Protein AF-A0AAW0IIG3-F1 (afdb_monomer_lite)

pLDDT: mean 88.25, std 12.83, range [32.38, 98.75]

InterPro domains:
  IPR006594 LIS1 homology motif [PS50896] (120-152)
  IPR006594 LIS1 homology motif [SM00667] (120-152)
  IPR008979 Galactose-binding-like domain superfamily [SSF49785] (3-104)
  IPR010565 Muskelin, N-terminal [PF06588] (3-155)
  IPR052456 CTLH complex component protein [PTHR15526] (3-184)

Sequence (191 aa):
FLPQYLILKLERPAIVQNITFGKYEKTHVCNLKKFKVFGGMNEENMTELLSSGLKNDYNKETFTLKHKIDEQMFPCRFIKIVPLLSWGPSFNFSIWYVELSGIDDPDIVQPCLNWYSKYREQEAIRLCLKHFRQHNYTEAFESLQKKTKIALEHPMLTDMHDKLVLKGDFDACEELIEKAVNGKKLRNLDY

Organism: Myodes glareolus (NCBI:txid447135)

Foldseek 3Di:
DDFDKDKDFDPAWFLFFKKKFAADQFFDQQAQQWKWKWFAQDDPDTDTFDTGGDDRGRDMDMDTTPQDDPNAGAIGRMMMMTRDDTNHPDDHHDGDDMDTDGGRPCVRHVVRHVVVVVVVVLVVLLVVLVVCVVVVVVVVNVVSCVVPVRDNDDVLVVVLCCCVPVVVPVVVNVVSVVVVVPPPPPPPPDD

Radius of gyration: 22.43 Å; chains: 1; bounding box: 45×36×66 Å

Structure (mmCIF, N/CA/C/O backbone):
data_AF-A0AAW0IIG3-F1
#
_entry.id   AF-A0AAW0IIG3-F1
#
loop_
_atom_site.group_PDB
_atom_site.id
_atom_site.type_symbol
_atom_site.label_atom_id
_atom_site.label_alt_id
_atom_site.label_comp_id
_atom_site.label_asym_id
_atom_site.label_entity_id
_atom_site.label_seq_id
_atom_site.pdbx_PDB_ins_code
_atom_site.Cartn_x
_atom_site.Cartn_y
_atom_site.Cartn_z
_atom_site.occupancy
_atom_site.B_iso_or_equiv
_atom_site.auth_seq_id
_atom_site.auth_comp_id
_atom_site.auth_asym_id
_atom_site.auth_atom_id
_atom_site.pdbx_PDB_model_num
ATOM 1 N N . PHE A 1 1 ? 9.234 21.570 -1.604 1.00 55.78 1 PHE A N 1
ATOM 2 C CA . PHE A 1 1 ? 9.068 20.749 -2.819 1.00 55.78 1 PHE A CA 1
ATOM 3 C C . PHE A 1 1 ? 7.708 20.079 -2.771 1.00 55.78 1 PHE A C 1
ATOM 5 O O . PHE A 1 1 ? 7.375 19.516 -1.735 1.00 55.78 1 PHE A O 1
ATOM 12 N N . LEU A 1 2 ? 6.911 20.190 -3.837 1.00 66.38 2 LEU A N 1
ATOM 13 C CA . LEU A 1 2 ? 5.647 19.456 -3.946 1.00 66.38 2 LEU A CA 1
ATOM 14 C C . LEU A 1 2 ? 5.941 17.955 -4.119 1.00 66.38 2 LEU A C 1
ATOM 16 O O . LEU A 1 2 ? 6.925 17.614 -4.782 1.00 66.38 2 LEU A O 1
ATOM 20 N N . PRO A 1 3 ? 5.134 17.058 -3.528 1.00 84.50 3 PRO A N 1
ATOM 21 C CA . PRO A 1 3 ? 5.334 15.623 -3.683 1.00 84.50 3 PRO A CA 1
ATOM 22 C C . PRO A 1 3 ? 5.108 15.219 -5.146 1.00 84.50 3 PRO A C 1
ATOM 24 O O . PRO A 1 3 ? 4.038 15.468 -5.696 1.00 84.50 3 PRO A O 1
ATOM 27 N N . GLN A 1 4 ? 6.103 14.585 -5.770 1.00 93.38 4 GLN A N 1
ATOM 28 C CA . GLN A 1 4 ? 5.960 13.990 -7.102 1.00 93.38 4 GLN A CA 1
ATOM 29 C C . GLN A 1 4 ? 5.431 12.563 -6.969 1.00 93.38 4 GLN A C 1
ATOM 31 O O . GLN A 1 4 ? 5.877 11.821 -6.093 1.00 93.38 4 GLN A O 1
ATOM 36 N N . TYR A 1 5 ? 4.478 12.177 -7.813 1.00 96.06 5 TYR A N 1
ATOM 37 C CA . TYR A 1 5 ? 3.926 10.826 -7.826 1.00 96.06 5 TYR A CA 1
ATOM 38 C C . TYR A 1 5 ? 3.185 10.525 -9.132 1.00 96.06 5 TYR A C 1
ATOM 40 O O . TYR A 1 5 ? 2.766 11.433 -9.846 1.00 96.06 5 TYR A O 1
ATOM 48 N N . LEU A 1 6 ? 2.980 9.235 -9.396 1.00 97.19 6 LEU A N 1
ATOM 49 C CA . LEU A 1 6 ? 2.037 8.728 -10.393 1.00 97.19 6 LEU A CA 1
ATOM 50 C C . LEU A 1 6 ? 0.975 7.896 -9.682 1.00 97.19 6 LEU A C 1
ATOM 52 O O . LEU A 1 6 ? 1.330 7.085 -8.829 1.00 97.19 6 LEU A O 1
ATOM 56 N N . ILE A 1 7 ? -0.298 8.076 -10.036 1.00 97.69 7 ILE A N 1
ATOM 57 C CA . ILE A 1 7 ? -1.393 7.196 -9.610 1.00 97.69 7 ILE A CA 1
ATOM 58 C C . ILE A 1 7 ? -1.871 6.420 -10.834 1.00 97.69 7 ILE A C 1
ATOM 60 O O . ILE A 1 7 ? -2.275 7.001 -11.837 1.00 97.69 7 ILE A O 1
ATOM 64 N N . LEU A 1 8 ? -1.814 5.099 -10.735 1.00 98.00 8 LEU A N 1
ATOM 65 C CA . LEU A 1 8 ? -2.279 4.154 -11.735 1.00 98.00 8 LEU A CA 1
ATOM 66 C C . LEU A 1 8 ? -3.606 3.576 -11.253 1.00 98.00 8 LEU A C 1
ATOM 68 O O . LEU A 1 8 ? -3.672 2.996 -10.169 1.00 98.00 8 LEU A O 1
ATOM 72 N N . LYS A 1 9 ? -4.660 3.723 -12.054 1.00 98.31 9 LYS A N 1
ATOM 73 C CA . LYS A 1 9 ? -5.965 3.108 -11.800 1.00 98.31 9 LYS A CA 1
ATOM 74 C C . LYS A 1 9 ? -6.069 1.824 -12.612 1.00 98.31 9 LYS A C 1
ATOM 76 O O . LYS A 1 9 ? -6.019 1.872 -13.836 1.00 98.31 9 LYS A O 1
ATOM 81 N N . LEU A 1 10 ? -6.242 0.693 -11.937 1.00 97.88 10 LEU A N 1
ATOM 82 C CA . LEU A 1 10 ? -6.442 -0.593 -12.597 1.00 97.88 10 LEU A CA 1
ATOM 83 C C . LEU A 1 10 ? -7.815 -0.620 -13.290 1.00 97.88 10 LEU A C 1
ATOM 85 O O . LEU A 1 10 ? -8.762 0.061 -12.873 1.00 97.88 10 LEU A O 1
ATOM 89 N N . GLU A 1 11 ? -7.959 -1.440 -14.329 1.00 96.81 11 GLU A N 1
ATOM 90 C CA . GLU A 1 11 ? -9.251 -1.651 -14.995 1.00 96.81 11 GLU A CA 1
ATOM 91 C C . GLU A 1 11 ? -10.270 -2.305 -14.056 1.00 96.81 11 GLU A C 1
ATOM 93 O O . GLU A 1 11 ? -11.449 -1.936 -14.036 1.00 96.81 11 GLU A O 1
ATOM 98 N N . ARG A 1 12 ? -9.795 -3.226 -13.216 1.00 96.31 12 ARG A N 1
ATOM 99 C CA . ARG A 1 12 ? -10.567 -3.950 -12.204 1.00 96.31 12 ARG A CA 1
ATOM 100 C C . ARG A 1 12 ? -9.761 -4.024 -10.902 1.00 96.31 12 ARG A C 1
ATOM 102 O O . ARG A 1 12 ? -8.539 -3.901 -10.948 1.00 96.31 12 ARG A O 1
ATOM 109 N N . PRO A 1 13 ? -10.409 -4.165 -9.734 1.00 97.25 13 PRO A N 1
ATOM 110 C CA . PRO A 1 13 ? -9.692 -4.454 -8.496 1.00 97.25 13 PRO A CA 1
ATOM 111 C C . PRO A 1 13 ? -8.900 -5.759 -8.623 1.00 97.25 13 PRO A C 1
ATOM 113 O O . PRO A 1 13 ? -9.412 -6.722 -9.185 1.00 97.25 13 PRO A O 1
ATOM 116 N N . ALA A 1 14 ? -7.685 -5.789 -8.082 1.00 98.38 14 ALA A N 1
ATOM 117 C CA . ALA A 1 14 ? -6.828 -6.971 -8.114 1.00 98.38 14 ALA A CA 1
ATOM 118 C C . ALA A 1 14 ? -5.990 -7.077 -6.835 1.00 98.38 14 ALA A C 1
ATOM 120 O O . ALA A 1 14 ? -5.678 -6.067 -6.197 1.00 98.38 14 ALA A O 1
ATOM 121 N N . ILE A 1 15 ? -5.588 -8.295 -6.473 1.00 98.31 15 ILE A N 1
ATOM 122 C CA . ILE A 1 15 ? -4.527 -8.524 -5.489 1.00 98.31 15 ILE A CA 1
ATOM 123 C C . ILE A 1 15 ? -3.198 -8.265 -6.198 1.00 98.31 15 ILE A C 1
ATOM 125 O O . ILE A 1 15 ? -2.689 -9.132 -6.905 1.00 98.31 15 ILE A O 1
ATOM 129 N N . VAL A 1 16 ? -2.652 -7.057 -6.060 1.00 98.50 16 VAL A N 1
ATOM 130 C CA . VAL A 1 16 ? -1.415 -6.668 -6.752 1.00 98.50 16 VAL A CA 1
ATOM 131 C C . VAL A 1 16 ? -0.219 -7.232 -5.993 1.00 98.50 16 VAL A C 1
ATOM 133 O O . VAL A 1 16 ? 0.115 -6.759 -4.909 1.00 98.50 16 VAL A O 1
ATOM 136 N N . GLN A 1 17 ? 0.420 -8.253 -6.556 1.00 98.44 17 GLN A N 1
ATOM 137 C CA . GLN A 1 17 ? 1.486 -8.998 -5.888 1.00 98.44 17 GLN A CA 1
ATOM 138 C C . GLN A 1 17 ? 2.868 -8.477 -6.246 1.00 98.44 17 GLN A C 1
ATOM 140 O O . GLN A 1 17 ? 3.751 -8.495 -5.393 1.00 98.44 17 GLN A O 1
ATOM 145 N N . ASN A 1 18 ? 3.070 -8.005 -7.478 1.00 98.69 18 ASN A N 1
ATOM 146 C CA . ASN A 1 18 ? 4.363 -7.497 -7.911 1.00 98.69 18 ASN A CA 1
ATOM 147 C C . ASN A 1 18 ? 4.234 -6.220 -8.738 1.00 98.69 18 ASN A C 1
ATOM 149 O O . ASN A 1 18 ? 3.251 -5.993 -9.446 1.00 98.69 18 ASN A O 1
ATOM 153 N N . ILE A 1 19 ? 5.291 -5.418 -8.673 1.00 98.75 19 ILE A N 1
ATOM 154 C CA . ILE A 1 19 ? 5.542 -4.302 -9.576 1.00 98.75 19 ILE A CA 1
ATOM 155 C C . ILE A 1 19 ? 6.868 -4.537 -10.286 1.00 98.75 19 ILE A C 1
ATOM 157 O O . ILE A 1 19 ? 7.870 -4.881 -9.656 1.00 98.75 19 ILE A O 1
ATOM 161 N N . THR A 1 20 ? 6.881 -4.336 -11.596 1.00 98.75 20 THR A N 1
ATOM 162 C CA . THR A 1 20 ? 8.088 -4.447 -12.406 1.00 98.75 20 THR A CA 1
ATOM 163 C C . THR A 1 20 ? 8.415 -3.109 -13.043 1.00 98.75 20 THR A C 1
ATOM 165 O O . THR A 1 20 ? 7.566 -2.499 -13.688 1.00 98.75 20 THR A O 1
ATOM 168 N N . PHE A 1 21 ? 9.667 -2.685 -12.900 1.00 98.62 21 PHE A N 1
ATOM 169 C CA . PHE A 1 21 ? 10.203 -1.480 -13.514 1.00 98.62 21 PHE A CA 1
ATOM 170 C C . PHE A 1 21 ? 11.100 -1.847 -14.692 1.00 98.62 21 PHE A C 1
ATOM 172 O O . PHE A 1 21 ? 12.082 -2.578 -14.539 1.00 98.62 21 PHE A O 1
ATOM 179 N N . GLY A 1 22 ? 10.763 -1.328 -15.872 1.00 97.69 22 GLY A N 1
ATOM 180 C CA . GLY A 1 22 ? 11.675 -1.340 -17.013 1.00 97.69 22 GLY A CA 1
ATOM 181 C C . GLY A 1 22 ? 12.682 -0.199 -16.929 1.00 97.69 22 GLY A C 1
ATOM 182 O O . GLY A 1 22 ? 12.512 0.752 -16.160 1.00 97.69 22 GLY A O 1
ATOM 183 N N . LYS A 1 23 ? 13.743 -0.311 -17.725 1.00 96.00 23 LYS A N 1
ATOM 184 C CA . LYS A 1 23 ? 14.852 0.642 -17.747 1.00 96.00 23 LYS A CA 1
ATOM 185 C C . LYS A 1 23 ? 15.220 1.021 -19.174 1.00 96.00 23 LYS A C 1
ATOM 187 O O . LYS A 1 23 ? 14.853 0.334 -20.124 1.00 96.00 23 LYS A O 1
ATOM 192 N N . TYR A 1 24 ? 15.932 2.134 -19.294 1.00 94.44 24 TYR A N 1
ATOM 193 C CA . TYR A 1 24 ? 16.566 2.546 -20.539 1.00 94.44 24 TYR A CA 1
ATOM 194 C C . TYR A 1 24 ? 17.681 1.567 -20.948 1.00 94.44 24 TYR A C 1
ATOM 196 O O . TYR A 1 24 ? 18.185 0.818 -20.114 1.00 94.44 24 TYR A O 1
ATOM 204 N N . GLU A 1 25 ? 18.101 1.599 -22.218 1.00 91.69 25 GLU A N 1
ATOM 205 C CA . GLU A 1 25 ? 19.166 0.730 -22.760 1.00 91.69 25 GLU A CA 1
ATOM 206 C C . GLU A 1 25 ? 20.526 0.890 -22.053 1.00 91.69 25 GLU A C 1
ATOM 208 O O . GLU A 1 25 ? 21.391 0.020 -22.142 1.00 91.69 25 GLU A O 1
ATOM 213 N N . LYS A 1 26 ? 20.730 2.011 -21.353 1.00 91.62 26 LYS A N 1
ATOM 214 C CA . LYS A 1 26 ? 21.957 2.368 -20.634 1.00 91.62 26 LYS A CA 1
ATOM 215 C C . LYS A 1 26 ? 21.620 2.895 -19.244 1.00 91.62 26 LYS A C 1
ATOM 217 O O . LYS A 1 26 ? 20.477 3.250 -18.954 1.00 91.62 26 LYS A O 1
ATOM 222 N N . THR A 1 27 ? 22.642 2.990 -18.397 1.00 93.00 27 THR A N 1
ATOM 223 C CA . THR A 1 27 ? 22.526 3.640 -17.086 1.00 93.00 27 THR A CA 1
ATOM 224 C C . THR A 1 27 ? 22.005 5.070 -17.246 1.00 93.00 27 THR A C 1
ATOM 226 O O . THR A 1 27 ? 22.331 5.761 -18.213 1.00 93.00 27 THR A O 1
ATOM 229 N N . HIS A 1 28 ? 21.172 5.525 -16.307 1.00 94.31 28 HIS A N 1
ATOM 230 C CA . HIS A 1 28 ? 20.555 6.842 -16.413 1.00 94.31 28 HIS A CA 1
ATOM 231 C C . HIS A 1 28 ? 20.423 7.521 -15.052 1.00 94.31 28 HIS A C 1
ATOM 233 O O . HIS A 1 28 ? 19.897 6.960 -14.093 1.00 94.31 28 HIS A O 1
ATOM 239 N N . VAL A 1 29 ? 20.863 8.775 -14.973 1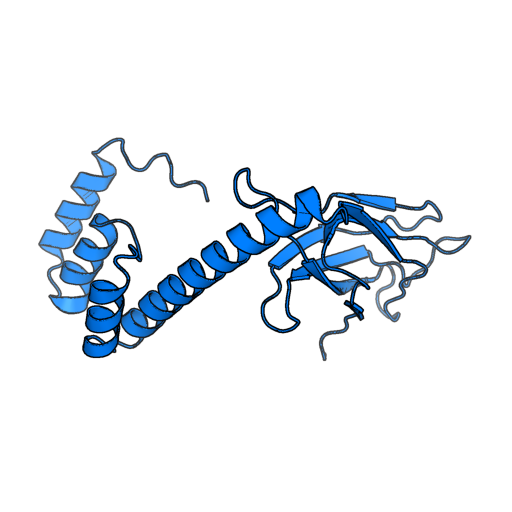.00 93.94 29 VAL A N 1
ATOM 240 C CA . VAL A 1 29 ? 20.897 9.570 -13.732 1.00 93.94 29 VAL A CA 1
ATOM 241 C C . VAL A 1 29 ? 19.514 9.791 -13.108 1.00 93.94 29 VAL A C 1
ATOM 243 O O . VAL A 1 29 ? 19.403 9.889 -11.887 1.00 93.94 29 VAL A O 1
ATOM 246 N N . CYS A 1 30 ? 18.457 9.805 -13.923 1.00 93.81 30 CYS A N 1
ATOM 247 C CA . CYS A 1 30 ? 17.068 9.941 -13.464 1.00 93.81 30 CYS A CA 1
ATOM 248 C C . CY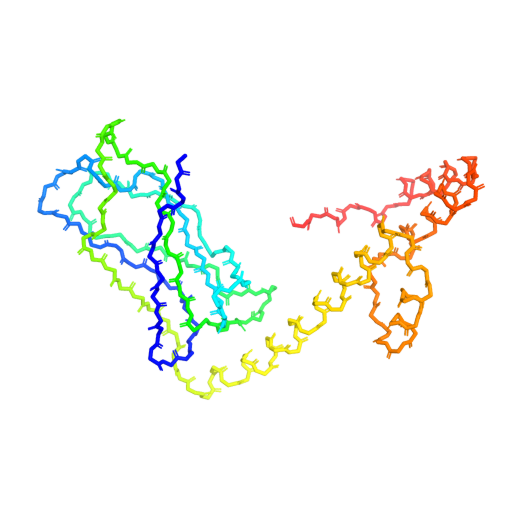S A 1 30 ? 16.452 8.651 -12.892 1.00 93.81 30 CYS A C 1
ATOM 250 O O . CYS A 1 30 ? 15.308 8.687 -12.435 1.00 93.81 30 CYS A O 1
ATOM 252 N N . ASN A 1 31 ? 17.167 7.516 -12.923 1.00 94.81 31 ASN A N 1
ATOM 253 C CA . ASN A 1 31 ? 16.677 6.268 -12.337 1.00 94.81 31 ASN A CA 1
ATOM 254 C C . ASN A 1 31 ? 16.401 6.444 -10.839 1.00 94.81 31 ASN A C 1
ATOM 256 O O . ASN A 1 31 ? 17.131 7.142 -10.129 1.00 94.81 31 ASN A O 1
ATOM 260 N N . LEU A 1 32 ? 15.355 5.773 -10.355 1.00 95.94 32 LEU A N 1
ATOM 261 C CA . LEU A 1 32 ? 14.882 5.906 -8.981 1.00 95.94 32 LEU A CA 1
ATOM 262 C C . LEU A 1 32 ? 15.785 5.143 -8.007 1.00 95.94 32 LEU A C 1
ATOM 264 O O . LEU A 1 32 ? 15.566 3.966 -7.735 1.00 95.94 32 LEU A O 1
ATOM 268 N N . LYS A 1 33 ? 16.774 5.825 -7.428 1.00 96.06 33 LYS A N 1
ATOM 269 C CA . LYS A 1 33 ? 17.599 5.289 -6.337 1.00 96.06 33 LYS A CA 1
ATOM 270 C C . LYS A 1 33 ? 16.771 4.952 -5.096 1.00 96.06 33 LYS A C 1
ATOM 272 O O . LYS A 1 33 ? 17.116 4.027 -4.371 1.00 96.06 33 LYS A O 1
ATOM 277 N N . LYS A 1 34 ? 15.692 5.698 -4.842 1.00 96.69 34 LYS A N 1
ATOM 278 C CA . LYS A 1 34 ? 14.732 5.410 -3.772 1.00 96.69 34 LYS A CA 1
ATOM 279 C C . LYS A 1 34 ? 13.319 5.764 -4.213 1.00 96.69 34 LYS A C 1
ATOM 281 O O . LYS A 1 34 ? 13.095 6.848 -4.755 1.00 96.69 34 LYS A O 1
ATOM 286 N N . PHE A 1 35 ? 12.369 4.880 -3.942 1.00 97.50 35 PHE A N 1
ATOM 287 C CA . PHE A 1 35 ? 10.951 5.084 -4.204 1.00 97.50 35 PHE A CA 1
ATOM 288 C C . PHE A 1 35 ? 10.088 4.321 -3.197 1.00 97.50 35 PHE A C 1
ATOM 290 O O . PHE A 1 35 ? 10.544 3.390 -2.529 1.00 97.50 35 PHE A O 1
ATOM 297 N N . LYS A 1 36 ? 8.823 4.722 -3.106 1.00 98.38 36 LYS A N 1
ATOM 298 C CA . LYS A 1 36 ? 7.777 3.990 -2.395 1.00 98.38 36 LYS A CA 1
ATOM 299 C C . LYS A 1 36 ? 6.625 3.660 -3.329 1.00 98.38 36 LYS A C 1
ATOM 301 O O . LYS A 1 36 ? 6.364 4.396 -4.280 1.00 98.38 36 LYS A O 1
ATOM 306 N N . VAL A 1 37 ? 5.931 2.572 -3.033 1.00 98.56 37 VAL A N 1
ATOM 307 C CA . VAL A 1 37 ? 4.688 2.180 -3.695 1.00 98.56 37 VAL A CA 1
ATOM 308 C C . VAL A 1 37 ? 3.604 2.098 -2.639 1.00 98.56 37 VAL A C 1
ATOM 310 O O . VAL A 1 37 ? 3.794 1.470 -1.600 1.00 98.56 37 VAL A O 1
ATOM 313 N N . PHE A 1 38 ? 2.475 2.731 -2.914 1.00 98.50 38 PHE A N 1
ATOM 314 C CA . PHE A 1 38 ? 1.270 2.669 -2.105 1.00 98.50 38 PHE A CA 1
ATOM 315 C C . PHE A 1 38 ? 0.139 2.072 -2.933 1.00 98.50 38 PHE A C 1
ATOM 317 O O . PHE A 1 38 ? 0.147 2.176 -4.159 1.00 98.50 38 PHE A O 1
ATOM 324 N N . GLY A 1 39 ? -0.846 1.476 -2.277 1.00 97.94 39 GLY A N 1
ATOM 325 C CA . GLY A 1 39 ? -2.039 0.994 -2.954 1.00 97.94 39 GLY A CA 1
ATOM 326 C C . GLY A 1 39 ? -3.264 1.005 -2.067 1.00 97.94 39 GLY A C 1
ATOM 327 O O . GLY A 1 39 ? -3.178 0.994 -0.839 1.00 97.94 39 GLY A O 1
ATOM 328 N N . GLY A 1 40 ? -4.422 1.067 -2.708 1.00 96.38 40 GLY A N 1
ATOM 329 C CA . GLY A 1 40 ? -5.698 1.062 -2.016 1.00 96.38 40 GLY A CA 1
ATOM 330 C C . GLY A 1 40 ? -6.874 0.935 -2.969 1.00 96.38 40 GLY A C 1
ATOM 331 O O . GLY A 1 40 ? -6.735 0.949 -4.193 1.00 96.38 40 GLY A O 1
ATOM 332 N N . MET A 1 41 ? -8.063 0.810 -2.389 1.00 95.06 41 MET A N 1
ATOM 333 C CA . MET A 1 41 ? -9.324 0.831 -3.138 1.00 95.06 41 MET A CA 1
ATOM 334 C C . MET A 1 41 ? -9.759 2.253 -3.528 1.00 95.06 41 MET A C 1
ATOM 336 O O . MET A 1 41 ? -10.576 2.410 -4.430 1.00 95.06 41 MET A O 1
ATOM 340 N N . ASN A 1 42 ? -9.182 3.271 -2.883 1.00 93.19 42 ASN A N 1
ATOM 341 C CA . ASN A 1 42 ? -9.451 4.696 -3.070 1.00 93.19 42 ASN A CA 1
ATOM 342 C C . ASN A 1 42 ? -8.120 5.466 -3.132 1.00 93.19 42 ASN A C 1
ATOM 344 O O . ASN A 1 42 ? -7.077 4.921 -2.761 1.00 93.19 42 ASN A O 1
ATOM 348 N N . GLU A 1 43 ? -8.155 6.728 -3.558 1.00 92.62 43 GLU A N 1
ATOM 349 C CA . GLU A 1 43 ? -6.947 7.538 -3.747 1.00 92.62 43 GLU A CA 1
ATOM 350 C C . GLU A 1 43 ? -6.422 8.184 -2.452 1.00 92.62 43 GLU A C 1
ATOM 352 O O . GLU A 1 43 ? -5.222 8.440 -2.341 1.00 92.62 43 GLU A O 1
ATOM 357 N N . GLU A 1 44 ? -7.284 8.413 -1.455 1.00 86.69 44 GLU A N 1
ATOM 358 C CA . GLU A 1 44 ? -6.940 9.199 -0.262 1.00 86.69 44 GLU A CA 1
ATOM 359 C C . GLU A 1 44 ? -6.237 8.378 0.830 1.00 86.69 44 GLU A C 1
ATOM 361 O O . GLU A 1 44 ? -5.312 8.863 1.477 1.00 86.69 44 GLU A O 1
ATOM 366 N N . ASN A 1 45 ? -6.658 7.125 1.032 1.00 84.25 45 ASN A N 1
ATOM 367 C CA . ASN A 1 45 ? -6.245 6.281 2.162 1.00 84.25 45 ASN A CA 1
ATOM 368 C C . ASN A 1 45 ? -5.499 5.028 1.686 1.00 84.25 45 ASN A C 1
ATOM 370 O O . ASN A 1 45 ? -5.956 3.899 1.882 1.00 84.25 45 ASN A O 1
ATOM 374 N N . MET A 1 46 ? -4.372 5.229 1.003 1.00 93.94 46 MET A N 1
ATOM 375 C CA . MET A 1 46 ? -3.544 4.130 0.504 1.00 93.94 46 MET A CA 1
ATOM 376 C C . MET A 1 46 ? -2.600 3.574 1.580 1.00 93.94 46 MET A C 1
ATOM 378 O O . MET A 1 46 ? -2.067 4.313 2.405 1.00 93.94 46 MET A O 1
ATOM 382 N N . THR A 1 47 ? -2.341 2.269 1.523 1.00 94.38 47 THR A N 1
ATOM 383 C CA . THR A 1 47 ? -1.375 1.561 2.377 1.00 94.38 47 THR A CA 1
ATOM 384 C C . THR A 1 47 ? -0.013 1.498 1.688 1.00 94.38 47 THR A C 1
ATOM 386 O O . THR A 1 47 ? 0.050 1.283 0.480 1.00 94.38 47 THR A O 1
ATOM 389 N N . GLU A 1 48 ? 1.084 1.672 2.431 1.00 97.62 48 GLU A N 1
ATOM 390 C CA . GLU A 1 48 ? 2.439 1.460 1.901 1.00 97.62 48 GLU A CA 1
ATOM 391 C C . GLU A 1 48 ? 2.656 -0.029 1.595 1.00 97.62 48 GLU A C 1
ATOM 393 O O . GLU A 1 48 ? 2.532 -0.878 2.478 1.00 97.62 48 GLU A O 1
ATOM 398 N N . LEU A 1 49 ? 2.966 -0.339 0.335 1.00 98.25 49 LEU A N 1
ATOM 399 C CA . LEU A 1 49 ? 3.155 -1.706 -0.151 1.00 98.25 49 LEU A CA 1
ATOM 400 C C . LEU A 1 49 ? 4.630 -2.084 -0.305 1.00 98.25 49 LEU A C 1
ATOM 402 O O . LEU A 1 49 ? 4.972 -3.262 -0.222 1.00 98.25 49 LEU A O 1
ATOM 406 N N . LEU A 1 50 ? 5.488 -1.098 -0.579 1.00 98.44 50 LEU A N 1
ATOM 407 C CA . LEU A 1 50 ? 6.920 -1.284 -0.800 1.00 98.44 50 LEU A CA 1
ATOM 408 C C . LEU A 1 50 ? 7.674 0.027 -0.557 1.00 98.44 50 LEU A C 1
ATOM 410 O O . LEU A 1 50 ? 7.244 1.090 -1.001 1.00 98.44 50 LEU A O 1
ATOM 414 N N . SER A 1 51 ? 8.855 -0.072 0.047 1.00 98.25 51 SER A N 1
ATOM 415 C CA . SER A 1 51 ? 9.869 0.984 0.071 1.00 98.25 51 SER A CA 1
ATOM 416 C C . SER A 1 51 ? 11.193 0.384 -0.388 1.00 98.25 51 SER A C 1
ATOM 418 O O . SER A 1 51 ? 11.754 -0.460 0.304 1.00 98.25 51 SER A O 1
ATOM 420 N N . SER A 1 52 ? 11.682 0.797 -1.558 1.00 98.12 52 SER A N 1
ATOM 421 C CA . SER A 1 52 ? 12.853 0.186 -2.204 1.00 98.12 52 SER A CA 1
ATOM 422 C C . SER A 1 52 ? 13.610 1.189 -3.091 1.00 98.12 52 SER A C 1
ATOM 424 O O . SER A 1 52 ? 13.396 2.401 -3.007 1.00 98.12 52 SER A O 1
ATOM 426 N N . GLY A 1 53 ? 14.527 0.694 -3.919 1.00 97.19 53 GLY A N 1
ATOM 427 C CA . GLY A 1 53 ? 15.309 1.445 -4.896 1.00 97.19 53 GLY A CA 1
ATOM 428 C C . GLY A 1 53 ? 15.683 0.578 -6.097 1.00 97.19 53 GLY A C 1
ATOM 429 O O . GLY A 1 53 ? 15.824 -0.634 -5.964 1.00 97.19 53 GLY A O 1
ATOM 430 N N . LEU A 1 54 ? 15.834 1.199 -7.267 1.00 97.88 54 LEU A N 1
ATOM 431 C CA . LEU A 1 54 ? 16.310 0.544 -8.484 1.00 97.88 54 LEU A CA 1
ATOM 432 C C . LEU A 1 54 ? 17.836 0.592 -8.550 1.00 97.88 54 LEU A C 1
ATOM 434 O O . LEU A 1 54 ? 18.455 1.619 -8.238 1.00 97.88 54 LEU A O 1
ATOM 438 N N . LYS A 1 55 ? 18.445 -0.484 -9.047 1.00 97.56 55 LYS A N 1
ATOM 439 C CA . LYS A 1 55 ? 19.845 -0.459 -9.482 1.00 97.56 55 LYS A CA 1
ATOM 440 C C . LYS A 1 55 ? 19.987 0.451 -10.699 1.00 97.56 55 LYS A C 1
ATOM 442 O O . LYS A 1 55 ? 19.107 0.504 -11.558 1.00 97.56 55 LYS A O 1
ATOM 447 N N . ASN A 1 56 ? 21.108 1.165 -10.791 1.00 96.38 56 ASN A N 1
ATOM 448 C CA . ASN A 1 56 ? 21.390 2.012 -11.949 1.00 96.38 56 ASN A CA 1
ATOM 449 C C . ASN A 1 56 ? 22.047 1.215 -13.082 1.00 96.38 56 ASN A C 1
ATOM 451 O O . ASN A 1 56 ? 23.214 1.419 -13.401 1.00 96.38 56 ASN A O 1
ATOM 455 N N . ASP A 1 57 ? 21.290 0.290 -13.655 1.00 96.56 57 ASP A N 1
ATOM 456 C CA . ASP A 1 57 ? 21.666 -0.517 -14.815 1.00 96.56 57 ASP A CA 1
ATOM 457 C C . ASP A 1 57 ? 20.540 -0.481 -15.868 1.00 96.56 57 ASP A C 1
ATOM 459 O O . ASP A 1 57 ? 19.690 0.408 -15.831 1.00 96.56 57 ASP A O 1
ATOM 463 N N . TYR A 1 58 ? 20.555 -1.406 -16.825 1.00 95.25 58 TYR A N 1
ATOM 464 C CA . TYR A 1 58 ? 19.546 -1.547 -17.883 1.00 95.25 58 TYR A CA 1
ATOM 465 C C . TYR A 1 58 ? 18.648 -2.783 -17.687 1.00 95.25 58 TYR A C 1
ATOM 467 O O . TYR A 1 58 ? 17.835 -3.116 -18.547 1.00 95.25 58 TYR A O 1
ATOM 475 N N . ASN A 1 59 ? 18.777 -3.487 -16.559 1.00 97.50 59 ASN A N 1
ATOM 476 C CA . ASN A 1 59 ? 18.049 -4.728 -16.316 1.00 97.50 59 ASN A CA 1
ATOM 477 C C . ASN A 1 59 ? 16.667 -4.430 -15.727 1.00 97.50 59 ASN A C 1
ATOM 479 O O . ASN A 1 59 ? 16.543 -3.648 -14.784 1.00 97.50 59 ASN A O 1
ATOM 483 N N . LYS A 1 60 ? 15.620 -5.074 -16.248 1.00 97.94 60 LYS A N 1
ATOM 484 C CA . LYS A 1 60 ? 14.270 -4.997 -15.670 1.00 97.94 60 LYS A CA 1
ATOM 485 C C . LYS A 1 60 ? 14.296 -5.544 -14.233 1.00 97.94 60 LYS A C 1
ATOM 487 O O . LYS A 1 60 ? 14.925 -6.569 -13.986 1.00 97.94 60 LYS A O 1
ATOM 492 N N . GLU A 1 61 ? 13.629 -4.875 -13.292 1.00 98.50 61 GLU A N 1
ATOM 493 C CA . GLU A 1 61 ? 13.574 -5.304 -11.884 1.00 98.50 61 GLU A CA 1
ATOM 494 C C . GLU A 1 61 ? 12.131 -5.490 -11.420 1.00 98.50 61 GLU A C 1
ATOM 496 O O . GLU A 1 61 ? 11.302 -4.595 -11.592 1.00 98.50 61 GLU A O 1
ATOM 501 N N . THR A 1 62 ? 11.849 -6.637 -10.801 1.00 98.62 62 THR A N 1
ATOM 502 C CA . THR A 1 62 ? 10.542 -6.982 -10.230 1.00 98.62 62 THR A CA 1
ATOM 503 C C . THR A 1 62 ? 10.638 -7.031 -8.711 1.00 98.62 62 THR A C 1
ATOM 505 O O . THR A 1 62 ? 11.558 -7.633 -8.160 1.00 98.62 62 THR A O 1
ATOM 508 N N . PHE A 1 63 ? 9.667 -6.419 -8.037 1.00 98.69 63 PHE A N 1
ATOM 509 C CA . PHE A 1 63 ? 9.570 -6.382 -6.583 1.00 98.69 63 PHE A CA 1
ATOM 510 C C . PHE A 1 63 ? 8.221 -6.923 -6.133 1.00 98.69 63 PHE A C 1
ATOM 512 O O . PHE A 1 63 ? 7.183 -6.535 -6.674 1.00 98.69 63 PHE A O 1
ATOM 519 N N . THR A 1 64 ? 8.242 -7.758 -5.099 1.00 98.50 64 THR A N 1
ATOM 520 C CA . THR A 1 64 ? 7.029 -8.204 -4.418 1.00 98.50 64 THR A CA 1
ATOM 521 C C . THR A 1 64 ? 6.479 -7.080 -3.547 1.00 98.50 64 THR A C 1
ATOM 523 O O . THR A 1 64 ? 7.206 -6.432 -2.794 1.00 98.50 64 THR A O 1
ATOM 526 N N . LEU A 1 65 ? 5.180 -6.843 -3.669 1.00 98.56 65 LEU A N 1
ATOM 527 C CA . LEU A 1 65 ? 4.422 -5.871 -2.899 1.00 98.56 65 LEU A CA 1
ATOM 528 C C . LEU A 1 65 ? 3.775 -6.548 -1.693 1.00 98.56 65 LEU A C 1
ATOM 530 O O . LEU A 1 65 ? 3.346 -7.703 -1.772 1.00 98.56 65 LEU A O 1
ATOM 534 N N . LYS A 1 66 ? 3.631 -5.815 -0.586 1.00 98.12 66 LYS A N 1
ATOM 535 C CA . LYS A 1 66 ? 2.744 -6.232 0.502 1.00 98.12 66 LYS A CA 1
ATOM 536 C C . LYS A 1 66 ? 1.318 -6.331 -0.040 1.00 98.12 66 LYS A C 1
ATOM 538 O O . LYS A 1 66 ? 0.742 -5.334 -0.452 1.00 98.12 66 LYS A O 1
ATOM 543 N N . HIS A 1 67 ? 0.756 -7.530 -0.002 1.00 97.06 67 HIS A N 1
ATOM 544 C CA . HIS A 1 67 ? -0.589 -7.827 -0.506 1.00 97.06 67 HIS A CA 1
ATOM 545 C C . HIS A 1 67 ? -1.424 -8.638 0.495 1.00 97.06 67 HIS A C 1
ATOM 547 O O . HIS A 1 67 ? -2.496 -9.138 0.156 1.00 97.06 67 HIS A O 1
ATOM 553 N N . LYS A 1 68 ? -0.923 -8.773 1.730 1.00 95.50 68 LYS A N 1
ATOM 554 C CA . LYS A 1 68 ? -1.588 -9.431 2.853 1.00 95.50 68 LYS A CA 1
ATOM 555 C C . LYS A 1 68 ? -1.570 -8.549 4.099 1.00 95.50 68 LYS A C 1
ATOM 557 O O . LYS A 1 68 ? -0.627 -7.780 4.315 1.00 95.50 68 LYS A O 1
ATOM 562 N N . ILE A 1 69 ? -2.622 -8.668 4.895 1.00 92.19 69 ILE A N 1
ATOM 563 C CA . ILE A 1 69 ? -2.702 -8.197 6.277 1.00 92.19 69 ILE A CA 1
ATOM 564 C C . ILE A 1 69 ? -2.928 -9.454 7.104 1.00 92.19 69 ILE A C 1
ATOM 566 O O . ILE A 1 69 ? -3.880 -10.194 6.846 1.00 92.19 69 ILE A O 1
ATOM 570 N N . ASP A 1 70 ? -2.006 -9.726 8.022 1.00 89.12 70 ASP A N 1
ATOM 571 C CA . ASP A 1 70 ? -1.842 -11.046 8.627 1.00 89.12 70 ASP A CA 1
ATOM 572 C C . ASP A 1 70 ? -1.731 -12.109 7.514 1.00 89.12 70 ASP A C 1
ATOM 574 O O . ASP A 1 70 ? -0.842 -12.016 6.666 1.00 89.12 70 ASP A O 1
ATOM 578 N N . GLU A 1 71 ? -2.667 -13.056 7.431 1.00 90.38 71 GLU A N 1
ATOM 579 C CA . GLU A 1 71 ? -2.704 -14.068 6.363 1.00 90.38 71 GLU A CA 1
ATOM 580 C C . GLU A 1 71 ? -3.720 -13.782 5.249 1.00 90.38 71 GLU A C 1
ATOM 582 O O . GLU A 1 71 ? -3.766 -14.494 4.241 1.00 90.38 71 GLU A O 1
ATOM 587 N N . GLN A 1 72 ? -4.518 -12.723 5.385 1.00 93.94 72 GLN A N 1
ATOM 588 C CA . GLN A 1 72 ? -5.604 -12.436 4.461 1.00 93.94 72 GLN A CA 1
ATOM 589 C C . GLN A 1 72 ? -5.172 -11.445 3.378 1.00 93.94 72 GLN A C 1
ATOM 591 O O . GLN A 1 72 ? -4.633 -10.370 3.649 1.00 93.94 72 GLN A O 1
ATOM 596 N N . MET A 1 73 ? -5.427 -11.808 2.120 1.00 96.69 73 MET A N 1
ATOM 597 C CA . MET A 1 73 ? -5.124 -10.954 0.972 1.00 96.69 73 MET A CA 1
ATOM 598 C C . MET A 1 73 ? -6.084 -9.764 0.888 1.00 96.69 73 MET A C 1
ATOM 600 O O . MET A 1 73 ? -7.274 -9.900 1.184 1.00 96.69 73 MET A O 1
ATOM 604 N N . PHE A 1 74 ? -5.578 -8.614 0.436 1.00 96.81 74 PHE A N 1
ATOM 605 C CA . PHE A 1 74 ? -6.389 -7.417 0.202 1.00 96.81 74 PHE A CA 1
ATOM 606 C C . PHE A 1 74 ? -6.222 -6.875 -1.229 1.00 96.81 74 PHE A C 1
ATOM 608 O O . PHE A 1 74 ? -5.106 -6.854 -1.755 1.00 96.81 74 PHE A O 1
ATOM 615 N N . PRO A 1 75 ? -7.314 -6.430 -1.880 1.00 97.44 75 PRO A N 1
ATOM 616 C CA . PRO A 1 75 ? -7.254 -5.885 -3.229 1.00 97.44 75 PRO A CA 1
ATOM 617 C C . PRO A 1 75 ? -6.884 -4.401 -3.254 1.00 97.44 75 PRO A C 1
ATOM 619 O O . PRO A 1 75 ? -7.155 -3.644 -2.320 1.00 97.44 75 PRO A O 1
ATOM 622 N N . CYS A 1 76 ? -6.328 -3.973 -4.385 1.00 97.94 76 CYS A N 1
ATOM 623 C CA . CYS A 1 76 ? -6.130 -2.574 -4.738 1.00 97.94 76 CYS A CA 1
ATOM 624 C C . CYS A 1 76 ? -6.852 -2.253 -6.051 1.00 97.94 76 CYS A C 1
ATOM 626 O O . CYS A 1 76 ? -6.906 -3.068 -6.973 1.00 97.94 76 CYS A O 1
ATOM 628 N N . ARG A 1 77 ? -7.373 -1.028 -6.148 1.00 97.62 77 ARG A N 1
ATOM 629 C CA . ARG A 1 77 ? -7.858 -0.430 -7.401 1.00 97.62 77 ARG A CA 1
ATOM 630 C C . ARG A 1 77 ? -6.902 0.635 -7.932 1.00 97.62 77 ARG A C 1
ATOM 632 O O . ARG A 1 77 ? -6.859 0.873 -9.137 1.00 97.62 77 ARG A O 1
ATOM 639 N N . PHE A 1 78 ? -6.140 1.246 -7.034 1.00 98.50 78 PHE A N 1
ATOM 640 C CA . PHE A 1 78 ? -5.177 2.290 -7.324 1.00 98.50 78 PHE A CA 1
ATOM 641 C C . PHE A 1 78 ? -3.806 1.895 -6.786 1.00 98.50 78 PHE A C 1
ATOM 643 O O . PHE A 1 78 ? -3.705 1.374 -5.674 1.00 98.50 78 PHE A O 1
ATOM 650 N N . ILE A 1 79 ? -2.767 2.178 -7.567 1.00 98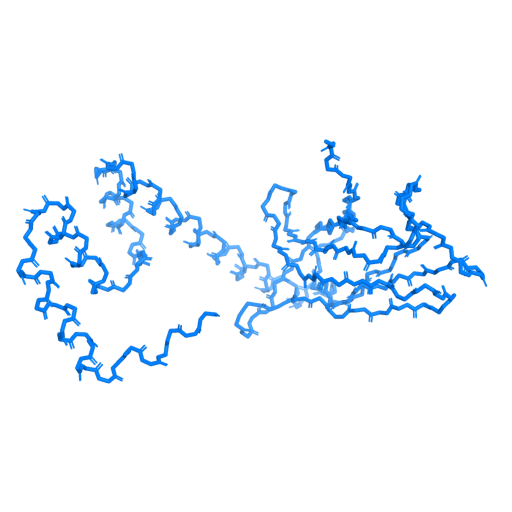.56 79 ILE A N 1
ATOM 651 C CA . ILE A 1 79 ? -1.362 2.044 -7.183 1.00 98.56 79 ILE A CA 1
ATOM 652 C C . ILE A 1 79 ? -0.689 3.400 -7.364 1.00 98.56 79 ILE A C 1
ATOM 654 O O . ILE A 1 79 ? -0.722 3.973 -8.449 1.00 98.56 79 ILE A O 1
ATOM 658 N N . LYS A 1 80 ? -0.064 3.915 -6.308 1.00 98.44 80 LYS A N 1
ATOM 659 C CA . LYS A 1 80 ? 0.661 5.184 -6.313 1.00 98.44 80 LYS A CA 1
ATOM 660 C C . LYS A 1 80 ? 2.155 4.946 -6.169 1.00 98.44 80 LYS A C 1
ATOM 662 O O . LYS A 1 80 ? 2.602 4.389 -5.171 1.00 98.44 80 LYS A O 1
ATOM 667 N N . ILE A 1 81 ? 2.934 5.420 -7.132 1.00 98.44 81 ILE A N 1
ATOM 668 C CA . ILE A 1 81 ? 4.398 5.354 -7.110 1.00 98.44 81 ILE A CA 1
ATOM 669 C C . ILE A 1 81 ? 4.926 6.728 -6.711 1.00 98.44 81 ILE A C 1
ATOM 671 O O . ILE A 1 81 ? 4.604 7.729 -7.351 1.00 98.44 81 ILE A O 1
ATOM 675 N N . VAL A 1 82 ? 5.734 6.774 -5.655 1.00 97.25 82 VAL A N 1
ATOM 676 C CA . VAL A 1 82 ? 6.308 8.000 -5.093 1.00 97.25 82 VAL A CA 1
ATOM 677 C C . VAL A 1 82 ? 7.830 7.937 -5.226 1.00 97.25 82 VAL A C 1
ATOM 679 O O . VAL A 1 82 ? 8.484 7.270 -4.416 1.00 97.25 82 VAL A O 1
ATOM 682 N N . PRO A 1 83 ? 8.426 8.586 -6.239 1.00 96.19 83 PRO A N 1
ATOM 683 C CA . PRO A 1 83 ? 9.872 8.722 -6.316 1.00 96.19 83 PRO A CA 1
ATOM 684 C C . PRO A 1 83 ? 10.392 9.619 -5.182 1.00 96.19 83 PRO A C 1
ATOM 686 O O . PRO A 1 83 ? 9.803 10.652 -4.868 1.00 96.19 83 PRO A O 1
ATOM 689 N N . LEU A 1 84 ? 11.495 9.209 -4.551 1.00 93.88 84 LEU A N 1
ATOM 690 C CA . LEU A 1 84 ? 12.086 9.904 -3.401 1.00 93.88 84 LEU A CA 1
ATOM 691 C C . LEU A 1 84 ? 13.506 10.399 -3.681 1.00 93.88 84 LEU A C 1
ATOM 693 O O . LEU A 1 84 ? 13.888 11.460 -3.199 1.00 93.88 84 LEU A O 1
ATOM 697 N N . LEU A 1 85 ? 14.298 9.622 -4.424 1.00 93.38 85 LEU A N 1
ATOM 698 C CA . LEU A 1 85 ? 15.686 9.956 -4.735 1.00 93.38 85 LEU A CA 1
ATOM 699 C C . LEU A 1 85 ? 16.074 9.399 -6.105 1.00 93.38 85 LEU A C 1
ATOM 701 O O . LEU A 1 85 ? 15.811 8.231 -6.392 1.00 93.38 85 LEU A O 1
ATOM 705 N N . SER A 1 86 ? 16.724 10.217 -6.927 1.00 94.06 86 SER A N 1
ATOM 706 C CA . SER A 1 86 ? 17.355 9.826 -8.188 1.00 94.06 86 SER A CA 1
ATOM 707 C C . SER A 1 86 ? 18.816 9.431 -7.955 1.00 94.06 86 SER A C 1
ATOM 709 O O . SER A 1 86 ? 19.409 9.745 -6.921 1.00 94.06 86 SER A O 1
ATOM 711 N N . TRP A 1 87 ? 19.428 8.737 -8.912 1.00 92.69 87 TRP A N 1
ATOM 712 C CA . TRP A 1 87 ? 20.862 8.440 -8.848 1.00 92.69 87 TRP A CA 1
ATOM 713 C C . TRP A 1 87 ? 21.742 9.678 -9.078 1.00 92.69 87 TRP A C 1
ATOM 715 O O . TRP A 1 87 ? 22.827 9.759 -8.506 1.00 92.69 87 TRP A O 1
ATOM 725 N N . GLY A 1 88 ? 21.277 10.649 -9.870 1.00 89.50 88 GLY A N 1
ATOM 726 C CA . GLY A 1 88 ? 21.924 11.949 -10.046 1.00 89.50 88 GLY A CA 1
ATOM 727 C C . GLY A 1 88 ? 21.351 13.027 -9.110 1.00 89.50 88 GLY A C 1
ATOM 728 O O . GLY A 1 88 ? 20.134 13.074 -8.935 1.00 89.50 88 GLY A O 1
ATOM 729 N N . PRO A 1 89 ? 22.180 13.925 -8.544 1.00 76.75 89 PRO A N 1
ATOM 730 C CA . PRO A 1 89 ? 21.782 14.884 -7.502 1.00 76.75 89 PRO A CA 1
ATOM 731 C C . PRO A 1 89 ? 20.945 16.086 -7.986 1.00 76.75 89 PRO A C 1
ATOM 733 O O . PRO A 1 89 ? 20.501 16.879 -7.161 1.00 76.75 89 PRO A O 1
ATOM 736 N N . SER A 1 90 ? 20.734 16.261 -9.296 1.00 72.56 90 SER A N 1
ATOM 737 C CA . SER A 1 90 ? 20.082 17.465 -9.857 1.00 72.56 90 SER A CA 1
ATOM 738 C C . SER A 1 90 ? 19.176 17.184 -11.058 1.00 72.56 90 SER A C 1
ATOM 740 O O . SER A 1 90 ? 18.897 18.080 -11.849 1.00 72.56 90 SER A O 1
ATOM 742 N N . PHE A 1 91 ? 18.730 15.938 -11.216 1.00 70.88 91 PHE A N 1
ATOM 743 C CA . PHE A 1 91 ? 17.886 15.531 -12.337 1.00 70.88 91 PHE A CA 1
ATOM 744 C C . PHE A 1 91 ? 16.464 15.199 -11.883 1.00 70.88 91 PHE A C 1
ATOM 746 O O . PHE A 1 91 ? 16.231 14.856 -10.725 1.00 70.88 91 PHE A O 1
ATOM 753 N N . ASN A 1 92 ? 15.515 15.297 -12.816 1.00 88.31 92 ASN A N 1
ATOM 754 C CA . ASN A 1 92 ? 14.128 14.894 -12.595 1.00 88.31 92 ASN A CA 1
ATOM 755 C C . ASN A 1 92 ? 14.018 13.386 -12.311 1.00 88.31 92 ASN A C 1
ATOM 757 O O . ASN A 1 92 ? 14.923 12.607 -12.614 1.00 88.31 92 ASN A O 1
ATOM 761 N N . PHE A 1 93 ? 12.878 12.956 -11.772 1.00 93.31 93 PHE A N 1
ATOM 762 C CA . PHE A 1 93 ? 12.557 11.536 -11.661 1.00 93.31 93 PHE A CA 1
ATOM 763 C C . PHE A 1 93 ? 12.057 10.998 -13.002 1.00 93.31 93 PHE A C 1
ATOM 765 O O . PHE A 1 93 ? 11.260 11.646 -13.680 1.00 93.31 93 PHE A O 1
ATOM 772 N N . SER A 1 94 ? 12.499 9.802 -13.386 1.00 94.38 94 SER A N 1
ATOM 773 C CA . SER A 1 94 ? 12.006 9.137 -14.594 1.00 94.38 94 SER A CA 1
ATOM 774 C C . SER A 1 94 ? 11.658 7.685 -14.306 1.00 94.38 94 SER A C 1
ATOM 776 O O . SER A 1 94 ? 12.412 6.960 -13.658 1.00 94.38 94 SER A O 1
ATOM 778 N N . ILE A 1 95 ? 10.496 7.274 -14.806 1.00 97.00 95 ILE A N 1
ATOM 779 C CA . ILE A 1 95 ? 10.020 5.895 -14.800 1.00 97.00 95 ILE A CA 1
ATOM 780 C C . ILE A 1 95 ? 9.827 5.515 -16.263 1.00 97.00 95 ILE A C 1
ATOM 782 O O . ILE A 1 95 ? 9.024 6.133 -16.955 1.00 97.00 95 ILE A O 1
ATOM 786 N N . TRP A 1 96 ? 10.589 4.531 -16.735 1.00 97.12 96 TRP A N 1
ATOM 787 C CA . TRP A 1 96 ? 10.604 4.148 -18.150 1.00 97.12 96 TRP A CA 1
ATOM 788 C C . TRP A 1 96 ? 9.425 3.258 -18.524 1.00 97.12 96 TRP A C 1
ATOM 790 O O . TRP A 1 96 ? 8.841 3.399 -19.591 1.00 97.12 96 TRP A O 1
ATOM 800 N N . TYR A 1 97 ? 9.089 2.323 -17.640 1.00 98.25 97 TYR A N 1
ATOM 801 C CA . TYR A 1 97 ? 8.028 1.350 -17.842 1.00 98.25 97 TYR A CA 1
ATOM 802 C C . TYR A 1 97 ? 7.595 0.781 -16.493 1.00 98.25 97 TYR A C 1
ATOM 804 O O . TYR A 1 97 ? 8.439 0.575 -15.615 1.00 98.25 97 TYR A O 1
ATOM 812 N N . VAL A 1 98 ? 6.297 0.511 -16.356 1.00 98.50 98 VAL A N 1
ATOM 813 C CA . VAL A 1 98 ? 5.701 -0.137 -15.185 1.00 98.50 98 VAL A CA 1
ATOM 814 C C . VAL A 1 98 ? 4.799 -1.269 -15.651 1.00 98.50 98 VAL A C 1
ATOM 816 O O . VAL A 1 98 ? 3.954 -1.074 -16.520 1.00 98.50 98 VAL A O 1
ATOM 819 N N . GLU A 1 99 ? 4.945 -2.424 -15.019 1.00 98.62 99 GLU A N 1
ATOM 820 C CA . GLU A 1 99 ? 4.028 -3.556 -15.131 1.00 98.62 99 GLU A CA 1
ATOM 821 C C . GLU A 1 99 ? 3.558 -3.937 -13.733 1.00 98.62 99 GLU A C 1
ATOM 823 O O . GLU A 1 99 ? 4.361 -3.996 -12.799 1.00 98.62 99 GLU A O 1
ATOM 828 N N . LEU A 1 100 ? 2.265 -4.192 -13.588 1.00 98.56 100 LEU A N 1
ATOM 829 C CA . LEU A 1 100 ? 1.670 -4.688 -12.355 1.00 98.56 100 LEU A CA 1
ATOM 830 C C . LEU A 1 100 ? 1.187 -6.109 -12.615 1.00 98.56 100 LEU A C 1
ATOM 832 O O . LEU A 1 100 ? 0.512 -6.346 -13.614 1.00 98.56 100 LEU A O 1
ATOM 836 N N . SER A 1 101 ? 1.520 -7.038 -11.724 1.00 98.31 101 SER A N 1
ATOM 837 C CA . SER A 1 101 ? 1.074 -8.427 -11.829 1.00 98.31 101 SER A CA 1
ATOM 838 C C . SER A 1 101 ? 0.534 -8.943 -10.502 1.00 98.31 101 SER A C 1
ATOM 840 O O . SER A 1 101 ? 0.908 -8.478 -9.419 1.00 98.31 101 SER A O 1
ATOM 842 N N . GLY A 1 102 ? -0.399 -9.884 -10.587 1.00 97.81 102 GLY A N 1
ATOM 843 C CA . GLY A 1 102 ? -1.130 -10.392 -9.439 1.00 97.81 102 GLY A CA 1
ATOM 844 C C . GLY A 1 102 ? -2.378 -11.155 -9.858 1.00 97.81 102 GLY A C 1
ATOM 845 O O . GLY A 1 102 ? -2.428 -11.700 -10.957 1.00 97.81 102 GLY A O 1
ATOM 846 N N . ILE A 1 103 ? -3.377 -11.173 -8.977 1.00 98.19 103 ILE A N 1
ATOM 847 C CA . ILE A 1 103 ? -4.613 -11.941 -9.156 1.00 98.19 103 ILE A CA 1
ATOM 848 C C . ILE A 1 103 ? -5.774 -10.974 -9.386 1.00 98.19 103 ILE A C 1
ATOM 850 O O . ILE A 1 103 ? -6.105 -10.193 -8.492 1.00 98.19 103 ILE A O 1
ATOM 854 N N . ASP A 1 104 ? -6.400 -11.037 -10.558 1.00 97.25 104 ASP A N 1
ATOM 855 C CA . ASP A 1 104 ? -7.606 -10.276 -10.916 1.00 97.25 104 ASP A CA 1
ATOM 856 C C . ASP A 1 104 ? -8.850 -11.164 -11.114 1.00 97.25 104 ASP A C 1
ATOM 858 O O . ASP A 1 104 ? -9.922 -10.657 -11.454 1.00 97.25 104 ASP A O 1
ATOM 862 N N . ASP A 1 105 ? -8.716 -12.469 -10.850 1.00 97.75 105 ASP A N 1
ATOM 863 C CA . ASP A 1 105 ? -9.809 -13.438 -10.877 1.00 97.75 105 ASP A CA 1
ATOM 864 C C . ASP A 1 105 ? -10.925 -13.020 -9.896 1.00 97.75 105 ASP A C 1
ATOM 866 O O . ASP A 1 105 ? -10.685 -12.965 -8.679 1.00 97.75 105 ASP A O 1
ATOM 870 N N . PRO A 1 106 ? -12.147 -12.723 -10.387 1.00 95.25 106 PRO A N 1
ATOM 871 C CA . PRO A 1 106 ? -13.268 -12.327 -9.546 1.00 95.25 106 PRO A CA 1
ATOM 872 C C . PRO A 1 106 ? -13.582 -13.314 -8.419 1.00 95.25 106 PRO A C 1
ATOM 874 O O . PRO A 1 106 ? -13.954 -12.862 -7.334 1.00 95.25 106 PRO A O 1
ATOM 877 N N . ASP A 1 107 ? -13.389 -14.618 -8.630 1.00 96.81 107 ASP A N 1
ATOM 878 C CA . ASP A 1 107 ? -13.718 -15.646 -7.635 1.00 96.81 107 ASP A CA 1
ATOM 879 C C . ASP A 1 107 ? -12.797 -15.573 -6.406 1.00 96.81 107 ASP A C 1
ATOM 881 O O . ASP A 1 107 ? -13.196 -15.917 -5.292 1.00 96.81 107 ASP A O 1
ATOM 885 N N . ILE A 1 108 ? -11.585 -15.036 -6.579 1.00 96.50 108 ILE A N 1
ATOM 886 C CA . ILE A 1 108 ? -10.621 -14.798 -5.497 1.00 96.50 108 ILE A CA 1
ATOM 887 C C . ILE A 1 108 ? -10.740 -13.365 -4.968 1.00 96.50 108 ILE A C 1
ATOM 889 O O . ILE A 1 108 ? -10.721 -13.126 -3.754 1.00 96.50 108 ILE A O 1
ATOM 893 N N . VAL A 1 109 ? -10.868 -12.387 -5.867 1.00 97.00 109 VAL A N 1
ATOM 894 C CA . VAL A 1 109 ? -10.862 -10.962 -5.516 1.00 97.00 109 VAL A CA 1
ATOM 895 C C . VAL A 1 109 ? -12.118 -10.565 -4.744 1.00 97.00 109 VAL A C 1
ATOM 897 O O . VAL A 1 109 ? -12.008 -9.804 -3.783 1.00 97.00 109 VAL A O 1
ATOM 900 N N . GLN A 1 110 ? -13.302 -11.068 -5.110 1.00 95.12 110 GLN A N 1
ATOM 901 C CA . GLN A 1 110 ? -14.565 -10.668 -4.473 1.00 95.12 110 GLN A CA 1
ATOM 902 C C . GLN A 1 110 ? -14.627 -11.034 -2.978 1.00 95.12 110 GLN A C 1
ATOM 904 O O . GLN A 1 110 ? -14.921 -10.148 -2.167 1.00 95.12 110 GLN A O 1
ATOM 909 N N . PRO A 1 111 ? -14.288 -12.269 -2.550 1.00 96.44 111 PRO A N 1
ATOM 910 C CA . PRO A 1 111 ? -14.189 -12.590 -1.126 1.00 96.44 111 PRO A CA 1
ATOM 911 C C . PRO A 1 111 ? -13.189 -11.700 -0.378 1.00 96.44 111 PRO A C 1
ATOM 913 O O . PRO A 1 111 ? -13.500 -11.201 0.707 1.00 96.44 111 PRO A O 1
ATOM 916 N N . CYS A 1 112 ? -12.020 -11.440 -0.975 1.00 95.75 112 CYS A N 1
ATOM 917 C CA . CYS A 1 112 ? -11.000 -10.573 -0.383 1.00 95.75 112 CYS A CA 1
ATOM 918 C C . CYS A 1 112 ? -11.490 -9.126 -0.249 1.00 95.75 112 CYS A C 1
ATOM 920 O O . CYS A 1 112 ? -11.232 -8.477 0.762 1.00 95.75 112 CYS A O 1
ATOM 922 N N . LEU A 1 113 ? -12.238 -8.620 -1.231 1.00 94.19 113 LEU A N 1
ATOM 923 C CA . LEU A 1 113 ? -12.829 -7.284 -1.213 1.00 94.19 113 LEU A CA 1
ATOM 924 C C . LEU A 1 113 ? -13.884 -7.147 -0.110 1.00 94.19 113 LEU A C 1
ATOM 926 O O . LEU A 1 113 ? -13.898 -6.140 0.603 1.00 94.19 113 LEU A O 1
ATOM 930 N N . ASN A 1 114 ? -14.727 -8.165 0.071 1.00 94.19 114 ASN A N 1
ATOM 931 C CA . ASN A 1 114 ? -15.742 -8.197 1.125 1.00 94.19 114 ASN A CA 1
ATOM 932 C C . ASN A 1 114 ? -15.111 -8.223 2.518 1.00 94.19 114 ASN A C 1
ATOM 934 O O . ASN A 1 114 ? -15.527 -7.474 3.405 1.00 94.19 114 ASN A O 1
ATOM 938 N N . TRP A 1 115 ? -14.089 -9.059 2.710 1.00 95.38 115 TRP A N 1
ATOM 939 C CA . TRP A 1 115 ? -13.326 -9.077 3.952 1.00 95.38 115 TRP A CA 1
ATOM 940 C C . TRP A 1 115 ? -12.631 -7.734 4.198 1.00 95.38 115 TRP A C 1
ATOM 942 O O . TRP A 1 115 ? -12.774 -7.153 5.273 1.00 95.38 115 TRP A O 1
ATOM 952 N N . TYR A 1 116 ? -11.949 -7.196 3.185 1.00 94.19 116 TYR A N 1
ATOM 953 C CA . TYR A 1 116 ? -11.177 -5.964 3.319 1.00 94.19 116 TYR A CA 1
ATOM 954 C C . TYR A 1 116 ? -12.065 -4.745 3.586 1.00 94.19 116 TYR A C 1
ATOM 956 O O . TYR A 1 116 ? -11.684 -3.859 4.347 1.00 94.19 116 TYR A O 1
ATOM 964 N N . SER A 1 117 ? -13.278 -4.716 3.029 1.00 91.50 117 SER A N 1
ATOM 965 C CA . SER A 1 117 ? -14.277 -3.685 3.339 1.00 91.50 117 SER A CA 1
ATOM 966 C C . SER A 1 117 ? -14.655 -3.694 4.822 1.00 91.50 117 SER A C 1
ATOM 968 O O . SER A 1 117 ? -14.619 -2.644 5.460 1.00 91.50 117 SER A O 1
ATOM 970 N N . LYS A 1 118 ? -14.924 -4.877 5.395 1.00 92.06 118 LYS A N 1
ATOM 971 C CA . LYS A 1 118 ? -15.216 -5.027 6.833 1.00 92.06 118 LYS A CA 1
ATOM 972 C C . LYS A 1 118 ? -14.016 -4.649 7.700 1.00 92.06 118 LYS A C 1
ATOM 974 O O . LYS A 1 118 ? -14.177 -3.952 8.696 1.00 92.06 118 LYS A O 1
ATOM 979 N N . TYR A 1 119 ? -12.816 -5.068 7.303 1.00 90.81 119 TYR A N 1
ATOM 980 C CA . TYR A 1 119 ? -11.579 -4.713 7.998 1.00 90.81 119 TYR A CA 1
ATOM 981 C C . TYR A 1 119 ? -11.364 -3.191 8.031 1.00 90.81 119 TYR A C 1
ATOM 983 O O . TYR A 1 119 ? -11.115 -2.615 9.088 1.00 90.81 119 TYR A O 1
ATOM 991 N N . ARG A 1 120 ? -11.526 -2.511 6.887 1.00 90.31 120 ARG A N 1
ATOM 992 C CA . ARG A 1 120 ? -11.401 -1.047 6.799 1.00 90.31 120 ARG A CA 1
ATOM 993 C C . ARG A 1 120 ? -12.443 -0.320 7.640 1.00 90.31 120 ARG A C 1
ATOM 995 O O . ARG A 1 120 ? -12.118 0.707 8.226 1.00 90.31 120 ARG A O 1
ATOM 1002 N N . GLU A 1 121 ? -13.672 -0.825 7.691 1.00 90.06 121 GLU A N 1
ATOM 1003 C CA . GLU A 1 121 ? -14.727 -0.266 8.539 1.00 90.06 121 GLU A CA 1
ATOM 1004 C C . GLU A 1 121 ? -14.359 -0.372 10.026 1.00 90.06 121 GLU A C 1
ATOM 1006 O O . GLU A 1 121 ? -14.457 0.613 10.760 1.00 90.06 121 GLU A O 1
ATOM 1011 N N . GLN A 1 122 ? -13.852 -1.530 10.460 1.00 88.44 122 GLN A N 1
ATOM 1012 C CA . GLN A 1 122 ? -13.386 -1.729 11.833 1.00 88.44 122 GLN A CA 1
ATOM 1013 C C . GLN A 1 122 ? -12.216 -0.804 12.188 1.00 88.44 122 GLN A C 1
ATOM 1015 O O . GLN A 1 122 ? -12.250 -0.148 13.230 1.00 88.44 122 GLN A O 1
ATOM 1020 N N . GLU A 1 123 ? -11.216 -0.690 11.310 1.00 87.94 123 GLU A N 1
ATOM 1021 C CA . GLU A 1 123 ? -10.083 0.215 11.521 1.00 87.94 123 GLU A CA 1
ATOM 1022 C C . GLU A 1 123 ? -10.503 1.688 11.517 1.00 87.94 123 GLU A C 1
ATOM 1024 O O . GLU A 1 123 ? -10.002 2.467 12.327 1.00 87.94 123 GLU A O 1
ATOM 1029 N N . ALA A 1 124 ? -11.459 2.082 10.671 1.00 88.50 124 ALA A N 1
ATOM 1030 C CA . ALA A 1 124 ? -12.004 3.436 10.683 1.00 88.50 124 ALA A CA 1
ATOM 1031 C C . ALA A 1 124 ? -12.671 3.752 12.028 1.00 88.50 124 ALA A C 1
ATOM 1033 O O . ALA A 1 124 ? -12.367 4.781 12.630 1.00 88.50 124 ALA A O 1
ATOM 1034 N N . ILE A 1 125 ? -13.506 2.845 12.548 1.00 89.94 125 ILE A N 1
ATOM 1035 C CA . ILE A 1 125 ? -14.122 3.002 13.873 1.00 89.94 125 ILE A CA 1
ATOM 1036 C C . ILE A 1 125 ? -13.047 3.087 14.959 1.00 89.94 125 ILE A C 1
ATOM 1038 O O . ILE A 1 125 ? -13.111 3.970 15.815 1.00 89.94 125 ILE A O 1
ATOM 1042 N N . ARG A 1 126 ? -12.039 2.210 14.920 1.00 88.38 126 ARG A N 1
ATOM 1043 C CA . ARG A 1 126 ? -10.936 2.213 15.887 1.00 88.38 126 ARG A CA 1
ATOM 1044 C C . ARG A 1 126 ? -10.172 3.540 15.865 1.00 88.38 126 ARG A C 1
ATOM 1046 O O . ARG A 1 126 ? -9.895 4.108 16.919 1.00 88.38 126 ARG A O 1
ATOM 1053 N N . LEU A 1 127 ? -9.872 4.078 14.684 1.00 87.00 127 LEU A N 1
ATOM 1054 C CA . LEU A 1 127 ? -9.220 5.381 14.535 1.00 87.00 127 LEU A CA 1
ATOM 1055 C C . LEU A 1 127 ? -10.116 6.537 15.000 1.00 87.00 127 LEU A C 1
ATOM 1057 O O . LEU A 1 127 ? -9.613 7.447 15.655 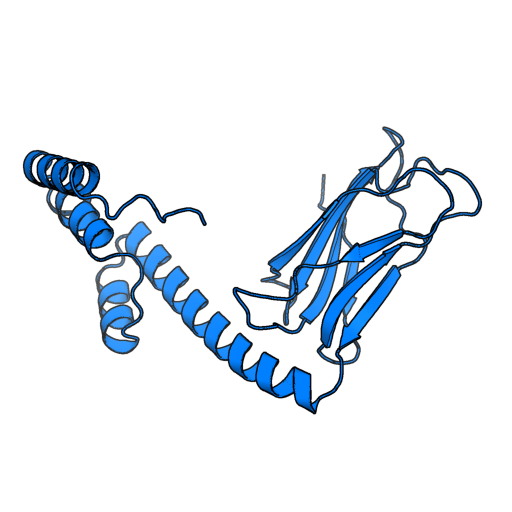1.00 87.00 127 LEU A O 1
ATOM 1061 N N . CYS A 1 128 ? -11.426 6.488 14.743 1.00 88.69 128 CYS A N 1
ATOM 1062 C CA . CYS A 1 128 ? -12.381 7.460 15.281 1.00 88.69 128 CYS A CA 1
ATOM 1063 C C . CYS A 1 128 ? -12.411 7.432 16.813 1.00 88.69 128 CYS A C 1
ATOM 1065 O O . CYS A 1 128 ? -12.303 8.482 17.440 1.00 88.69 128 CYS A O 1
ATOM 1067 N N . LEU A 1 129 ? -12.482 6.244 17.424 1.00 86.94 129 LEU A N 1
ATOM 1068 C CA . LEU A 1 129 ? -12.405 6.086 18.879 1.00 86.94 129 LEU A CA 1
ATOM 1069 C C . LEU A 1 129 ? -11.094 6.662 19.428 1.00 86.94 129 LEU A C 1
ATOM 1071 O O . LEU A 1 129 ? -11.116 7.415 20.402 1.00 86.94 129 LEU A O 1
ATOM 1075 N N . LYS A 1 130 ? -9.959 6.379 18.774 1.00 86.06 130 LYS A N 1
ATOM 1076 C CA . LYS A 1 130 ? -8.659 6.962 19.138 1.00 86.06 130 LYS A CA 1
ATOM 1077 C C . LYS A 1 130 ? -8.695 8.489 19.083 1.00 86.06 130 LYS A C 1
ATOM 1079 O O . LYS A 1 130 ? -8.258 9.148 20.021 1.00 86.06 130 LYS A O 1
ATOM 1084 N N . HIS A 1 131 ? -9.223 9.039 17.993 1.00 87.94 131 HIS A N 1
ATOM 1085 C CA . HIS A 1 131 ? -9.302 10.475 17.762 1.00 87.94 131 HIS A CA 1
ATOM 1086 C C . HIS A 1 131 ? -10.184 11.175 18.804 1.00 87.94 131 HIS A C 1
ATOM 1088 O O . HIS A 1 131 ? -9.755 12.166 19.392 1.00 87.94 131 HIS A O 1
ATOM 1094 N N . PHE A 1 132 ? -11.372 10.633 19.091 1.00 87.38 132 PHE A N 1
ATOM 1095 C CA . PHE A 1 132 ? -12.276 11.167 20.111 1.00 87.38 132 PHE A CA 1
ATOM 1096 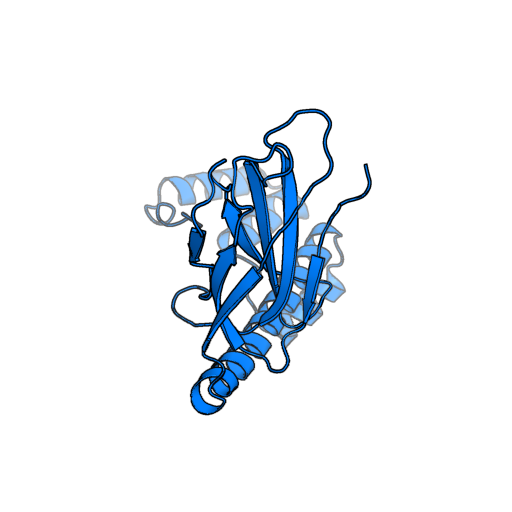C C . PHE A 1 132 ? -11.659 11.133 21.506 1.00 87.38 132 PHE A C 1
ATOM 1098 O O . PHE A 1 132 ? -11.758 12.119 22.233 1.00 87.38 132 PHE A O 1
ATOM 1105 N N . ARG A 1 133 ? -10.960 10.045 21.857 1.00 82.88 133 ARG A N 1
ATOM 1106 C CA . ARG A 1 133 ? -10.251 9.936 23.136 1.00 82.88 133 ARG A CA 1
ATOM 1107 C C . ARG A 1 133 ? -9.149 10.988 23.268 1.00 82.88 133 ARG A C 1
ATOM 1109 O O . ARG A 1 133 ? -9.071 11.651 24.289 1.00 82.88 133 ARG A O 1
ATOM 1116 N N . GLN A 1 134 ? -8.344 11.189 22.223 1.00 81.44 134 GLN A N 1
ATOM 1117 C CA . GLN A 1 134 ? -7.259 12.182 22.219 1.00 81.44 134 GLN A CA 1
ATOM 1118 C C . GLN A 1 134 ? -7.742 13.633 22.363 1.00 81.44 134 GLN A C 1
ATOM 1120 O O . GLN A 1 134 ? -6.989 14.473 22.845 1.00 81.44 134 GLN A O 1
ATOM 1125 N N . HIS A 1 135 ? -8.976 13.927 21.947 1.00 84.56 135 HIS A N 1
ATOM 1126 C CA . HIS A 1 135 ? -9.570 15.267 22.012 1.00 84.56 135 HIS A CA 1
ATOM 1127 C C . HIS A 1 135 ? -10.576 15.420 23.165 1.00 84.56 135 HIS A C 1
ATOM 1129 O O . HIS A 1 135 ? -11.284 16.422 23.223 1.00 84.56 135 HIS A O 1
ATOM 1135 N N . ASN A 1 136 ? -10.649 14.445 24.082 1.00 82.44 136 ASN A N 1
ATOM 1136 C CA . ASN A 1 136 ? -11.581 14.423 25.216 1.00 82.44 136 ASN A CA 1
ATOM 1137 C C . ASN A 1 136 ? -13.068 14.532 24.816 1.00 82.44 136 ASN A C 1
ATOM 1139 O O . ASN A 1 136 ? -13.894 15.039 25.574 1.00 82.44 136 ASN A O 1
ATOM 1143 N N . TYR A 1 137 ? -13.440 14.025 23.637 1.00 86.19 137 TYR A N 1
ATOM 1144 C CA . TYR A 1 137 ? -14.836 13.928 23.197 1.00 86.19 137 TYR A CA 1
ATOM 1145 C C . TYR A 1 137 ? -15.508 12.680 23.787 1.00 86.19 137 TYR A C 1
ATOM 1147 O O . TYR A 1 137 ? -15.872 11.741 23.073 1.00 86.19 137 TYR A O 1
ATOM 1155 N N . THR A 1 138 ? -15.650 12.660 25.113 1.00 82.06 138 THR A N 1
ATOM 1156 C CA . THR A 1 138 ? -16.051 11.482 25.901 1.00 82.06 138 THR A CA 1
ATOM 1157 C C . THR A 1 138 ? -17.426 10.938 25.512 1.00 82.06 138 THR A C 1
ATOM 1159 O O . THR A 1 138 ? -17.585 9.731 25.353 1.00 82.06 138 THR A O 1
ATOM 1162 N N . GLU A 1 139 ? -18.409 11.809 25.273 1.00 86.12 139 GLU A N 1
ATOM 1163 C CA . GLU A 1 139 ? -19.768 11.390 24.902 1.00 86.12 139 GLU A CA 1
ATOM 1164 C C . GLU A 1 139 ? -19.800 10.656 23.549 1.00 86.12 139 GLU A C 1
ATOM 1166 O O . GLU A 1 139 ? -20.419 9.594 23.416 1.00 86.12 139 GLU A O 1
ATOM 1171 N N . ALA A 1 140 ? -19.081 11.184 22.552 1.00 85.31 140 ALA A N 1
ATOM 1172 C CA . ALA A 1 140 ? -18.958 10.566 21.234 1.00 85.31 140 ALA A CA 1
ATOM 1173 C C . ALA A 1 140 ? -18.177 9.243 21.302 1.00 85.31 140 ALA A C 1
ATOM 1175 O O . ALA A 1 140 ? -18.573 8.257 20.673 1.00 85.31 140 ALA A O 1
ATOM 1176 N N . PHE A 1 141 ? -17.104 9.206 22.099 1.00 84.81 141 PHE A N 1
ATOM 1177 C CA . PHE A 1 141 ? -16.315 8.002 22.350 1.00 84.81 141 PHE A CA 1
ATOM 1178 C C . PHE A 1 141 ? -17.168 6.883 22.958 1.00 84.81 141 PHE A C 1
ATOM 1180 O O . PHE A 1 141 ? -17.255 5.796 22.384 1.00 84.81 141 PHE A O 1
ATOM 1187 N N . GLU A 1 142 ? -17.847 7.150 24.076 1.00 84.12 142 GLU A N 1
ATOM 1188 C CA . GLU A 1 142 ? -18.669 6.153 24.762 1.00 84.12 142 GLU A CA 1
ATOM 1189 C C . GLU A 1 142 ? -19.820 5.656 23.889 1.00 84.12 142 GLU A C 1
ATOM 1191 O O . GLU A 1 142 ? -20.091 4.455 23.840 1.00 84.12 142 GLU A O 1
ATOM 1196 N N . SER A 1 143 ? -20.493 6.568 23.186 1.00 87.38 143 SER A N 1
ATOM 1197 C CA . SER A 1 143 ? -21.622 6.229 22.316 1.00 87.38 143 SER A CA 1
ATOM 1198 C C . SER A 1 143 ? -21.194 5.295 21.184 1.00 87.38 143 SER A C 1
ATOM 1200 O O . SER A 1 143 ? -21.845 4.276 20.928 1.00 87.38 143 SER A O 1
ATOM 1202 N N . LEU A 1 144 ? -20.070 5.600 20.527 1.00 85.75 144 LEU A N 1
ATOM 1203 C CA . LEU A 1 144 ? -19.549 4.782 19.437 1.00 85.75 144 LEU A CA 1
ATOM 1204 C C . LEU A 1 144 ? -19.000 3.441 19.946 1.00 85.75 144 LEU A C 1
ATOM 1206 O O . LEU A 1 144 ? -19.255 2.403 19.329 1.00 85.75 144 LEU A O 1
ATOM 1210 N N . GLN A 1 145 ? -18.307 3.430 21.088 1.00 84.19 145 GLN A N 1
ATOM 1211 C CA . GLN A 1 145 ? -17.759 2.213 21.687 1.00 84.19 145 GLN A CA 1
ATOM 1212 C C . GLN A 1 145 ? -18.873 1.247 22.120 1.00 84.19 145 GLN A C 1
ATOM 1214 O O . GLN A 1 145 ? -18.823 0.063 21.782 1.00 84.19 145 GLN A O 1
ATOM 1219 N N . LYS A 1 146 ? -19.920 1.749 22.794 1.00 86.31 146 LYS A N 1
ATOM 1220 C CA . LYS A 1 146 ? -21.083 0.947 23.224 1.00 86.31 146 LYS A CA 1
ATOM 1221 C C . LYS A 1 146 ? -21.790 0.292 22.034 1.00 86.31 146 LYS A C 1
ATOM 1223 O O . LYS A 1 146 ? -22.197 -0.865 22.124 1.00 86.31 146 LYS A O 1
ATOM 1228 N N . LYS A 1 147 ? -21.915 1.012 20.913 1.00 85.56 147 LYS A N 1
ATOM 1229 C CA . LYS A 1 147 ? -22.623 0.532 19.716 1.00 85.56 147 LYS A CA 1
ATOM 1230 C C . LYS A 1 147 ? -21.812 -0.469 18.891 1.00 85.56 147 LYS A C 1
ATOM 1232 O O . LYS A 1 147 ? -22.379 -1.423 18.370 1.00 85.56 147 LYS A O 1
ATOM 1237 N N . THR A 1 148 ? -20.506 -0.250 18.762 1.00 83.19 148 THR A N 1
ATOM 1238 C CA . THR A 1 148 ? -19.647 -1.041 17.862 1.00 83.19 148 THR A CA 1
ATOM 1239 C C . THR A 1 148 ? -18.974 -2.220 18.558 1.00 83.19 148 THR A C 1
ATOM 1241 O O . THR A 1 148 ? -18.613 -3.183 17.889 1.00 83.19 148 THR A O 1
ATOM 1244 N N . LYS A 1 149 ? -18.823 -2.174 19.893 1.00 79.44 149 LYS A N 1
ATOM 1245 C CA . LYS A 1 149 ? -18.099 -3.169 20.711 1.00 79.44 149 LYS A CA 1
ATOM 1246 C C . LYS A 1 149 ? -16.654 -3.424 20.253 1.00 79.44 149 LYS A C 1
ATOM 1248 O O . LYS A 1 149 ? -16.052 -4.421 20.645 1.00 79.44 149 LYS A O 1
ATOM 1253 N N . ILE A 1 150 ? -16.092 -2.533 19.438 1.00 79.38 150 ILE A N 1
ATOM 1254 C CA . ILE A 1 150 ? -14.709 -2.622 18.976 1.00 79.38 150 ILE A CA 1
ATOM 1255 C C . ILE A 1 150 ? -13.799 -2.173 20.117 1.00 79.38 150 ILE A C 1
ATOM 1257 O O . ILE A 1 150 ? -13.948 -1.076 20.662 1.00 79.38 150 ILE A O 1
ATOM 1261 N N . ALA A 1 151 ? -12.857 -3.037 20.490 1.00 72.25 151 ALA A N 1
ATOM 1262 C CA . ALA A 1 151 ? -11.831 -2.699 21.461 1.00 72.25 151 ALA A CA 1
ATOM 1263 C C . ALA A 1 151 ? -10.815 -1.754 20.807 1.00 72.25 151 ALA A C 1
ATOM 1265 O O . ALA A 1 151 ? -10.161 -2.115 19.830 1.00 72.25 151 ALA A O 1
ATOM 1266 N N . LEU A 1 152 ? -10.691 -0.535 21.340 1.00 73.19 152 LEU A N 1
ATOM 1267 C CA . LEU A 1 152 ? -9.702 0.435 20.867 1.00 73.19 152 LEU A CA 1
ATOM 1268 C C . LEU A 1 152 ? -8.267 -0.042 21.152 1.00 73.19 152 LEU A C 1
ATOM 1270 O O . LEU A 1 152 ? -7.375 0.122 20.320 1.00 73.19 152 LEU A O 1
ATOM 1274 N N . GLU A 1 153 ? -8.059 -0.603 22.340 1.00 73.69 153 GLU A N 1
ATOM 1275 C CA . GLU A 1 153 ? -6.761 -1.005 22.868 1.00 73.69 153 GLU A CA 1
ATOM 1276 C C . GLU A 1 153 ? -6.922 -2.072 23.958 1.00 73.69 153 GLU A C 1
ATOM 1278 O O . GLU A 1 153 ? -8.037 -2.414 24.361 1.00 73.69 153 GLU A O 1
ATOM 1283 N N . HIS A 1 154 ? -5.801 -2.607 24.440 1.00 72.25 154 HIS A N 1
ATOM 1284 C CA . HIS A 1 154 ? -5.802 -3.588 25.519 1.00 72.25 154 HIS A CA 1
ATOM 1285 C C . HIS A 1 154 ? -6.425 -2.990 26.803 1.00 72.25 154 HIS A C 1
ATOM 1287 O O . HIS A 1 154 ? -6.109 -1.845 27.137 1.00 72.25 154 HIS A O 1
ATOM 1293 N N . PRO A 1 155 ? -7.235 -3.745 27.577 1.00 75.94 155 PRO A N 1
ATOM 1294 C CA . PRO A 1 155 ? -7.897 -3.238 28.788 1.00 75.94 155 PRO A CA 1
ATOM 1295 C C . PRO A 1 155 ? -6.952 -2.548 29.780 1.00 75.94 155 PRO A C 1
ATOM 1297 O O . PRO A 1 155 ? -7.313 -1.557 30.403 1.00 75.94 155 PRO A O 1
ATOM 1300 N N . MET A 1 156 ? -5.709 -3.027 29.863 1.00 74.88 156 MET A N 1
ATOM 1301 C CA . MET A 1 156 ? -4.655 -2.432 30.692 1.00 74.88 156 MET A CA 1
ATOM 1302 C C . MET A 1 156 ? -4.282 -0.999 30.275 1.00 74.88 156 MET A C 1
ATOM 1304 O O . MET A 1 156 ? -4.070 -0.160 31.139 1.00 74.88 156 MET A O 1
ATOM 1308 N N . LEU A 1 157 ? -4.231 -0.696 28.971 1.00 74.50 157 LEU A N 1
ATOM 1309 C CA . LEU A 1 157 ? -3.957 0.662 28.478 1.00 74.50 157 LEU A CA 1
ATOM 1310 C C . LEU A 1 157 ? 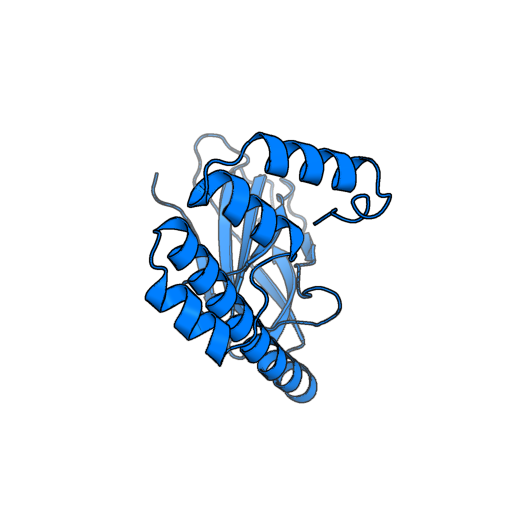-5.133 1.599 28.760 1.00 74.50 157 LEU A C 1
ATOM 1312 O O . LEU A 1 157 ? -4.941 2.760 29.115 1.00 74.50 157 LEU A O 1
ATOM 1316 N N . THR A 1 158 ? -6.356 1.069 28.681 1.00 78.69 158 THR A N 1
ATOM 1317 C CA . THR A 1 158 ? -7.550 1.819 29.076 1.00 78.69 158 THR A CA 1
ATOM 1318 C C . THR A 1 158 ? -7.538 2.150 30.571 1.00 78.69 158 THR A C 1
ATOM 1320 O O . THR A 1 158 ? -7.852 3.288 30.912 1.00 78.69 158 THR A O 1
ATOM 1323 N N . ASP A 1 159 ? -7.131 1.209 31.432 1.00 76.88 159 ASP A N 1
ATOM 1324 C CA . ASP A 1 159 ? -7.000 1.420 32.884 1.00 76.88 159 ASP A CA 1
ATOM 1325 C C . ASP A 1 159 ? -5.855 2.391 33.228 1.00 76.88 159 ASP A C 1
ATOM 1327 O O . ASP A 1 159 ? -6.014 3.270 34.072 1.00 76.88 159 ASP A O 1
ATOM 1331 N N . MET A 1 160 ? -4.728 2.321 32.507 1.00 77.12 160 MET A N 1
ATOM 1332 C CA . MET A 1 160 ? -3.653 3.315 32.631 1.00 77.12 160 MET A CA 1
ATOM 1333 C C . MET A 1 160 ? -4.133 4.723 32.298 1.00 77.12 160 MET A C 1
ATOM 1335 O O . MET A 1 160 ? -3.855 5.657 33.041 1.00 77.12 160 MET A O 1
ATOM 1339 N N . HIS A 1 161 ? -4.853 4.900 31.191 1.00 79.00 161 HIS A N 1
ATOM 1340 C CA . HIS A 1 161 ? -5.366 6.214 30.821 1.00 79.00 161 HIS A CA 1
ATOM 1341 C C . HIS A 1 161 ? -6.389 6.735 31.838 1.00 79.00 161 HIS A C 1
ATOM 1343 O O . HIS A 1 161 ? -6.414 7.930 32.112 1.00 79.00 161 HIS A O 1
ATOM 1349 N N . ASP A 1 162 ? -7.244 5.880 32.398 1.00 79.88 162 ASP A N 1
ATOM 1350 C CA . ASP A 1 162 ? -8.174 6.295 33.453 1.00 79.88 162 ASP A CA 1
ATOM 1351 C C . ASP A 1 162 ? -7.427 6.804 34.697 1.00 79.88 162 ASP A C 1
ATOM 1353 O O . ASP A 1 162 ? -7.651 7.929 35.143 1.00 79.88 162 ASP A O 1
ATOM 1357 N N . LYS A 1 163 ? -6.465 6.025 35.202 1.00 81.44 163 LYS A N 1
ATOM 1358 C CA . LYS A 1 163 ? -5.690 6.376 36.400 1.00 81.44 163 LYS A CA 1
ATOM 1359 C C . LYS A 1 163 ? -4.798 7.594 36.185 1.00 81.44 163 LYS A C 1
ATOM 1361 O O . LYS A 1 163 ? -4.859 8.540 36.961 1.00 81.44 163 LYS A O 1
ATOM 1366 N N . LEU A 1 164 ? -4.029 7.612 35.099 1.00 79.94 164 LEU A N 1
ATOM 1367 C CA . LEU A 1 164 ? -3.034 8.649 34.842 1.00 79.94 164 LEU A CA 1
ATOM 1368 C C . LEU A 1 164 ? -3.642 9.948 34.299 1.00 79.94 164 LEU A C 1
ATOM 1370 O O . LEU A 1 164 ? -3.274 11.028 34.747 1.00 79.94 164 LEU A O 1
ATOM 1374 N N . VAL A 1 165 ? -4.538 9.856 33.309 1.00 78.94 165 VAL A N 1
ATOM 1375 C CA . VAL A 1 165 ? -5.009 11.027 32.543 1.00 78.94 165 VAL A CA 1
ATOM 1376 C C . VAL A 1 165 ? -6.305 11.593 33.114 1.00 78.94 165 VAL A C 1
ATOM 1378 O O . VAL A 1 165 ? -6.455 12.810 33.165 1.00 78.94 165 VAL A O 1
ATOM 1381 N N . LEU A 1 166 ? -7.243 10.737 33.537 1.00 77.88 166 LEU A N 1
ATOM 1382 C CA . LEU A 1 166 ? -8.540 11.201 34.045 1.00 77.88 166 LEU A CA 1
ATOM 1383 C C . LEU A 1 166 ? -8.514 11.478 35.551 1.00 77.88 166 LEU A C 1
ATOM 1385 O O . LEU A 1 166 ? -9.093 12.469 35.992 1.00 77.88 166 LEU A O 1
ATOM 1389 N N . LYS A 1 167 ? -7.860 10.615 36.337 1.00 81.75 167 LYS A N 1
ATOM 1390 C CA . LYS A 1 167 ? -7.863 10.691 37.809 1.00 81.75 167 LYS A CA 1
ATOM 1391 C C . LYS A 1 167 ? -6.617 11.340 38.410 1.00 81.75 167 LYS A C 1
ATOM 1393 O O . LYS A 1 167 ? -6.692 11.816 39.538 1.00 81.75 167 LYS A O 1
ATOM 1398 N N . GLY A 1 168 ? -5.499 11.373 37.681 1.00 80.50 168 GLY A N 1
ATOM 1399 C CA . GLY A 1 168 ? -4.215 11.857 38.202 1.00 80.50 168 GLY A CA 1
ATOM 1400 C C . GLY A 1 168 ? -3.658 10.999 39.346 1.00 80.50 168 GLY A C 1
ATOM 1401 O O . GLY A 1 168 ? -2.920 11.501 40.188 1.00 80.50 168 GLY A O 1
ATOM 1402 N N . ASP A 1 169 ? -4.039 9.723 39.399 1.00 84.31 169 ASP A N 1
ATOM 1403 C CA . ASP A 1 169 ? -3.625 8.757 40.415 1.00 84.31 169 ASP A CA 1
ATOM 1404 C C . ASP A 1 169 ? -2.329 8.067 39.965 1.00 84.31 169 ASP A C 1
ATOM 1406 O O . ASP A 1 169 ? -2.335 7.051 39.258 1.00 84.31 169 ASP A O 1
ATOM 1410 N N . PHE A 1 170 ? -1.205 8.703 40.300 1.00 85.00 170 PHE A N 1
ATOM 1411 C CA . PHE A 1 170 ? 0.127 8.262 39.889 1.00 85.00 170 PHE A CA 1
ATOM 1412 C C . PHE A 1 170 ? 0.552 6.972 40.598 1.00 85.00 170 PHE A C 1
ATOM 1414 O O . PHE A 1 170 ? 1.092 6.088 39.935 1.00 85.00 170 PHE A O 1
ATOM 1421 N N . ASP A 1 171 ? 0.222 6.823 41.883 1.00 84.19 171 ASP A N 1
ATOM 1422 C CA . ASP A 1 171 ? 0.580 5.651 42.690 1.00 84.19 171 ASP A CA 1
ATOM 1423 C C . ASP A 1 171 ? -0.107 4.384 42.147 1.00 84.19 171 ASP A C 1
ATOM 1425 O O . ASP A 1 171 ? 0.535 3.361 41.894 1.00 84.19 171 ASP A O 1
ATOM 1429 N N . ALA A 1 172 ? -1.413 4.459 41.852 1.00 79.12 172 ALA A N 1
ATOM 1430 C CA . ALA A 1 172 ? -2.143 3.330 41.274 1.00 79.12 172 ALA A CA 1
ATOM 1431 C C . ALA A 1 172 ? -1.719 3.009 39.830 1.00 79.12 172 ALA A C 1
ATOM 1433 O O . ALA A 1 172 ? -1.896 1.875 39.363 1.00 79.12 172 ALA A O 1
ATOM 1434 N N . CYS A 1 173 ? -1.205 4.000 39.095 1.00 82.62 173 CYS A N 1
ATOM 1435 C CA . CYS A 1 173 ? -0.637 3.800 37.766 1.00 82.62 173 CYS A CA 1
ATOM 1436 C C . CYS A 1 173 ? 0.718 3.081 37.848 1.00 82.62 173 CYS A C 1
ATOM 1438 O O . CYS A 1 173 ? 0.948 2.131 37.098 1.00 82.62 173 CYS A O 1
ATOM 1440 N N . GLU A 1 174 ? 1.581 3.478 38.787 1.00 82.50 174 GLU A N 1
ATOM 1441 C CA . GLU A 1 174 ? 2.896 2.870 39.005 1.00 82.50 174 GLU A CA 1
ATOM 1442 C C . GLU A 1 174 ? 2.768 1.399 39.420 1.00 82.50 174 GLU A C 1
ATOM 1444 O O . GLU A 1 174 ? 3.354 0.530 38.771 1.00 82.50 174 GLU A O 1
ATOM 1449 N N . GLU A 1 175 ? 1.874 1.079 40.364 1.00 83.94 175 GLU A N 1
ATOM 1450 C CA . GLU A 1 175 ? 1.569 -0.313 40.724 1.00 83.94 175 GLU A CA 1
ATOM 1451 C C . GLU A 1 175 ? 1.113 -1.157 39.524 1.00 83.94 175 GLU A C 1
ATOM 1453 O O . GLU A 1 175 ? 1.393 -2.357 39.427 1.00 83.94 175 GLU A O 1
ATOM 1458 N N . LEU A 1 176 ? 0.330 -0.559 38.626 1.00 81.38 176 LEU A N 1
ATOM 1459 C CA . LEU A 1 176 ? -0.191 -1.252 37.457 1.00 81.38 176 LEU A CA 1
ATOM 1460 C C . LEU A 1 176 ? 0.916 -1.528 36.435 1.00 81.38 176 LEU A C 1
ATOM 1462 O O . LEU A 1 176 ? 0.951 -2.623 35.867 1.00 81.38 176 LEU A O 1
ATOM 1466 N N . ILE A 1 177 ? 1.838 -0.582 36.243 1.00 81.69 177 ILE A N 1
ATOM 1467 C CA . ILE A 1 177 ? 3.031 -0.767 35.411 1.00 81.69 177 ILE A CA 1
ATOM 1468 C C . ILE A 1 177 ? 3.927 -1.855 36.014 1.00 81.69 177 ILE A C 1
ATOM 1470 O O . ILE A 1 177 ? 4.327 -2.770 35.294 1.00 81.69 177 ILE A O 1
ATOM 1474 N N . GLU A 1 178 ? 4.183 -1.836 37.324 1.00 82.38 178 GLU A N 1
ATOM 1475 C CA . GLU A 1 178 ? 4.981 -2.868 38.001 1.00 82.38 178 GLU A CA 1
ATOM 1476 C C . GLU A 1 178 ? 4.369 -4.268 37.851 1.00 82.38 178 GLU A C 1
ATOM 1478 O O . GLU A 1 178 ? 5.068 -5.233 37.525 1.00 82.38 178 GLU A O 1
ATOM 1483 N N . LYS A 1 179 ? 3.045 -4.392 38.017 1.00 80.19 179 LYS A N 1
ATOM 1484 C CA . LYS A 1 179 ? 2.309 -5.646 37.775 1.00 80.19 179 LYS A CA 1
ATOM 1485 C C . LYS A 1 179 ? 2.448 -6.111 36.324 1.00 80.19 179 LYS A C 1
ATOM 1487 O O . LYS A 1 179 ? 2.583 -7.312 36.076 1.00 80.19 179 LYS A O 1
ATOM 1492 N N . ALA A 1 180 ? 2.441 -5.185 35.368 1.00 74.69 180 ALA A N 1
ATOM 1493 C CA . ALA A 1 180 ? 2.589 -5.495 33.952 1.00 74.69 180 ALA A CA 1
ATOM 1494 C C . ALA A 1 180 ? 4.015 -5.946 33.590 1.00 74.69 180 ALA A C 1
ATOM 1496 O O . ALA A 1 180 ? 4.176 -6.882 32.810 1.00 74.69 180 ALA A O 1
ATOM 1497 N N . VAL A 1 181 ? 5.039 -5.327 34.186 1.00 75.31 181 VAL A N 1
ATOM 1498 C CA . VAL A 1 181 ? 6.458 -5.676 33.996 1.00 75.31 181 VAL A CA 1
ATOM 1499 C C . VAL A 1 181 ? 6.789 -7.033 34.627 1.00 75.31 181 VAL A C 1
ATOM 1501 O O . VAL A 1 181 ? 7.472 -7.856 34.013 1.00 75.31 181 VAL A O 1
ATOM 1504 N N . ASN A 1 182 ? 6.263 -7.304 35.825 1.00 74.69 182 ASN A N 1
ATOM 1505 C CA . ASN A 1 182 ? 6.501 -8.556 36.550 1.00 74.69 182 ASN A CA 1
ATOM 1506 C C . ASN A 1 182 ? 5.657 -9.730 36.018 1.00 74.69 182 ASN A C 1
ATOM 1508 O O . ASN A 1 182 ? 6.044 -10.897 36.134 1.00 74.69 182 ASN A O 1
ATOM 1512 N N . GLY A 1 183 ? 4.522 -9.448 35.376 1.00 62.06 183 GLY A N 1
ATOM 1513 C CA . GLY A 1 183 ? 3.755 -10.430 34.620 1.00 62.06 183 GLY A CA 1
ATOM 1514 C C . GLY A 1 183 ? 4.396 -10.696 33.256 1.00 62.06 183 GLY A C 1
ATOM 1515 O O . GLY A 1 183 ? 4.401 -9.836 32.387 1.00 62.06 183 GLY A O 1
ATOM 1516 N N . LYS A 1 184 ? 4.867 -11.923 32.996 1.00 50.91 184 LYS A N 1
ATOM 1517 C CA . LYS A 1 184 ? 5.436 -12.398 31.706 1.00 50.91 184 LYS A CA 1
ATOM 1518 C C . LYS A 1 184 ? 4.522 -12.264 30.450 1.00 50.91 184 LYS A C 1
ATOM 1520 O O . LYS A 1 184 ? 4.759 -12.954 29.464 1.00 50.91 184 LYS A O 1
ATOM 1525 N N . LYS A 1 185 ? 3.485 -11.419 30.438 1.00 51.09 185 LYS A N 1
ATOM 1526 C CA . LYS A 1 185 ? 2.514 -11.259 29.338 1.00 51.09 185 LYS A CA 1
ATOM 1527 C C . LYS A 1 185 ? 2.832 -10.145 28.329 1.00 51.09 185 LYS A C 1
ATOM 1529 O O . LYS A 1 185 ? 2.146 -10.076 27.318 1.00 51.09 185 LYS A O 1
ATOM 1534 N N . LEU A 1 186 ? 3.867 -9.326 28.539 1.00 48.34 186 LEU A N 1
ATOM 1535 C CA . LEU A 1 186 ? 4.217 -8.220 27.627 1.00 48.34 186 LEU A CA 1
ATOM 1536 C C . LEU A 1 186 ? 5.339 -8.520 26.614 1.00 48.34 186 LEU A C 1
ATOM 1538 O O . LEU A 1 186 ? 5.760 -7.619 25.900 1.00 48.34 186 LEU A O 1
ATOM 1542 N N . ARG A 1 187 ? 5.826 -9.765 26.503 1.00 42.16 187 ARG A N 1
ATOM 1543 C CA . ARG A 1 187 ? 6.880 -10.109 25.520 1.00 42.16 187 ARG A CA 1
ATOM 1544 C C . ARG A 1 187 ? 6.398 -10.318 24.078 1.00 42.16 187 ARG A C 1
ATOM 1546 O O . ARG A 1 187 ? 7.234 -10.562 23.224 1.00 42.16 187 ARG A O 1
ATOM 1553 N N . ASN A 1 188 ? 5.100 -10.188 23.799 1.00 37.31 188 ASN A N 1
ATOM 1554 C CA . ASN A 1 188 ? 4.540 -10.348 22.449 1.00 37.31 188 ASN A CA 1
ATOM 1555 C C . ASN A 1 188 ? 3.861 -9.053 21.970 1.00 37.31 188 ASN A C 1
ATOM 1557 O O . ASN A 1 188 ? 2.693 -9.061 21.590 1.00 37.31 188 ASN A O 1
ATOM 1561 N N . LEU A 1 189 ? 4.580 -7.933 22.042 1.00 40.28 189 LEU A N 1
ATOM 1562 C CA . LEU A 1 189 ? 4.210 -6.677 21.383 1.00 40.28 189 LEU A CA 1
ATOM 1563 C C . LEU A 1 189 ? 5.296 -6.303 20.368 1.00 40.28 189 LEU A C 1
ATOM 1565 O O . LEU A 1 189 ? 5.834 -5.202 20.411 1.00 40.28 189 LEU A O 1
ATOM 1569 N N . ASP A 1 190 ? 5.610 -7.233 19.470 1.00 32.38 190 ASP A N 1
ATOM 1570 C CA . ASP A 1 190 ? 6.234 -6.888 18.196 1.00 32.38 190 ASP A CA 1
ATOM 1571 C C . ASP A 1 190 ? 5.090 -6.691 17.190 1.00 32.38 190 ASP A C 1
ATOM 1573 O O . ASP A 1 190 ? 4.392 -7.641 16.829 1.00 32.38 190 ASP A O 1
ATOM 1577 N N . TYR A 1 191 ? 4.848 -5.422 16.852 1.00 37.34 191 TYR A N 1
ATOM 1578 C CA . TYR A 1 191 ? 4.033 -4.982 15.715 1.00 37.34 191 TYR A CA 1
ATOM 1579 C C . TYR A 1 191 ? 4.848 -5.050 14.422 1.00 37.34 191 TYR A C 1
ATOM 1581 O O . TYR A 1 191 ? 6.055 -4.718 14.480 1.00 37.34 191 TYR A O 1
#

Secondary structure (DSSP, 8-state):
-PPP-EEEEEEEEEEEEEEEEE--SS--TTSEEEEEEEEESSSSSPEEEEEE---SSSS-EEEEPP-EETTEE--EEEEEEEEEEESSTT------EEEEEEE--HHHHHHHHHHHHHHHHHHHHHHHHHHHHHTT-HHHHHHHHHHH----S-HHHHHHHIIIIII--HHHHHHHHHHHHHSTT-S----